Protein AF-0000000086168380 (afdb_homodimer)

Foldseek 3Di:
DPPPPDPDLVVLLVVLVVVVVVCVVCVVVVVVVVVVVVVVVVVVVVVVLVVVLVVLVVCVVVQDDPVSNVVSVVSVVVSVVVVVVVVVVVVVVVVVVVVVVVVVVVVSVVSNVVSVVVVVVVVVVVVVVVVVVVVVVVVVVVVVVVVVVVVVPPPPVVPPPPPPPPPPDD/DPPPPPPDLVVLLVVLVVVVVVCVVCVVVVVVVVVVVVVVVVVVVVVVLVVVLVVLVVCVVVQDDPVSNVVSVVVVVVSVVVVVVVVVVVVVVVVVVVVVVVVVVVVSVVSNVVSVVVVVVVVVVVVVVVVVVVVVVVVVVVVVVVVVVVVVPPPPVVPPPDPPPPPPDD

Organism: Eudyptula minor (NCBI:txid37083)

Structure (mmCIF, N/CA/C/O backbone):
data_AF-0000000086168380-model_v1
#
loop_
_entity.id
_entity.type
_entity.pdbx_description
1 polymer 'Lymphoid-restricted membrane protein'
#
loop_
_atom_site.group_PDB
_atom_site.id
_atom_site.type_symbol
_atom_site.label_atom_id
_atom_site.label_alt_id
_atom_site.label_comp_id
_atom_site.label_asym_id
_atom_site.label_entity_id
_atom_site.label_seq_id
_atom_site.pdbx_PDB_ins_code
_atom_site.Cartn_x
_atom_site.Cartn_y
_atom_site.Cartn_z
_atom_site.occupancy
_atom_site.B_iso_or_equiv
_atom_site.auth_seq_id
_atom_site.auth_comp_id
_atom_site.auth_asym_id
_atom_site.auth_atom_id
_atom_site.pdbx_PDB_model_num
ATOM 1 N N . CYS A 1 1 ? -32.156 7.984 13.062 1 26.44 1 CYS A N 1
ATOM 2 C CA . CYS A 1 1 ? -30.766 7.574 12.977 1 26.44 1 CYS A CA 1
ATOM 3 C C . CYS A 1 1 ? -29.875 8.773 12.727 1 26.44 1 CYS A C 1
ATOM 5 O O . CYS A 1 1 ? -30.094 9.547 11.797 1 26.44 1 CYS A O 1
ATOM 7 N N . PRO A 1 2 ? -29.219 9.562 13.727 1 39.66 2 PRO A N 1
ATOM 8 C CA . PRO A 1 2 ? -28.594 10.891 13.594 1 39.66 2 PRO A CA 1
ATOM 9 C C . PRO A 1 2 ? -27.656 10.984 12.398 1 39.66 2 PRO A C 1
ATOM 11 O O . PRO A 1 2 ? -27.078 9.977 11.984 1 39.66 2 PRO A O 1
ATOM 14 N N . THR A 1 3 ? -27.969 11.602 11.32 1 42.03 3 THR A N 1
ATOM 15 C CA . THR A 1 3 ? -27.281 11.938 10.078 1 42.03 3 THR A CA 1
ATOM 16 C C . THR A 1 3 ? -25.812 12.227 10.336 1 42.03 3 THR A C 1
ATOM 18 O O . THR A 1 3 ? -25.469 13.18 11.039 1 42.03 3 THR A O 1
ATOM 21 N N . SER A 1 4 ? -25.016 11.211 10.562 1 43 4 SER A N 1
ATOM 22 C CA . SER A 1 4 ? -23.609 11.234 10.969 1 43 4 SER A CA 1
ATOM 23 C C . SER A 1 4 ? -22.844 12.328 10.234 1 43 4 SER A C 1
ATOM 25 O O . SER A 1 4 ? -22.703 12.281 9.008 1 43 4 SER A O 1
ATOM 27 N N . CYS A 1 5 ? -23.047 13.539 10.453 1 48.47 5 CYS A N 1
ATOM 28 C CA . CYS A 1 5 ? -22.266 14.672 9.961 1 48.47 5 CYS A CA 1
ATOM 29 C C . CYS A 1 5 ? -20.812 14.281 9.703 1 48.47 5 CYS A C 1
ATOM 31 O O . CYS A 1 5 ? -20.203 13.602 10.531 1 48.47 5 CYS A O 1
ATOM 33 N N . PRO A 1 6 ? -20.484 14.242 8.422 1 51.88 6 PRO A N 1
ATOM 34 C CA . PRO A 1 6 ? -19.094 13.914 8.125 1 51.88 6 PRO A CA 1
ATOM 35 C C . PRO A 1 6 ? -18.109 14.57 9.102 1 51.88 6 PRO A C 1
ATOM 37 O O . PRO A 1 6 ? -18.328 15.7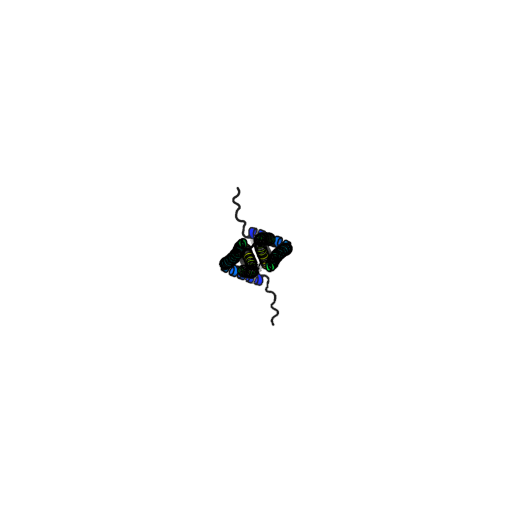11 9.523 1 51.88 6 PRO A O 1
ATOM 40 N N . PRO A 1 7 ? -17.438 13.719 9.812 1 57.41 7 PRO A N 1
ATOM 41 C CA . PRO A 1 7 ? -16.5 14.32 10.773 1 57.41 7 PRO A CA 1
ATOM 42 C C . PRO A 1 7 ? -15.789 15.547 10.203 1 57.41 7 PRO A C 1
ATOM 44 O O . PRO A 1 7 ? -15.57 15.633 8.992 1 57.41 7 PRO A O 1
ATOM 47 N N . THR A 1 8 ? -15.617 16.562 10.898 1 63.97 8 THR A N 1
ATOM 48 C CA . THR A 1 8 ? -14.789 17.703 10.539 1 63.97 8 THR A CA 1
ATOM 49 C C . THR A 1 8 ? -13.406 17.25 10.086 1 63.97 8 THR A C 1
ATOM 51 O O . THR A 1 8 ? -12.961 16.156 10.43 1 63.97 8 THR A O 1
ATOM 54 N N . PRO A 1 9 ? -12.852 17.906 9.117 1 69.44 9 PRO A N 1
ATOM 55 C CA . PRO A 1 9 ? -11.5 17.562 8.688 1 69.44 9 PRO A CA 1
ATOM 56 C C . PRO A 1 9 ? -10.562 17.266 9.859 1 69.44 9 PRO A C 1
ATOM 58 O O . PRO A 1 9 ? -9.719 16.375 9.773 1 69.44 9 PRO A O 1
ATOM 61 N N . GLN A 1 10 ? -10.883 17.938 10.953 1 74.38 10 GLN A N 1
ATOM 62 C CA . GLN A 1 10 ? -10.031 17.719 12.125 1 74.38 10 GLN A CA 1
ATOM 63 C C . GLN A 1 10 ? -10.289 16.359 12.75 1 74.38 10 GLN A C 1
ATOM 65 O O . GLN A 1 10 ? -9.344 15.664 13.148 1 74.38 10 GLN A O 1
ATOM 70 N N . ALA A 1 11 ? -11.547 16.094 12.875 1 77.75 11 ALA A N 1
ATOM 71 C CA . ALA A 1 11 ? -11.898 14.797 13.453 1 77.75 11 ALA A CA 1
ATOM 72 C C . ALA A 1 11 ? -11.43 13.656 12.555 1 77.75 11 ALA A C 1
ATOM 74 O O . ALA A 1 11 ? -10.945 12.633 13.039 1 77.75 11 ALA A O 1
ATOM 75 N N . ALA A 1 12 ? -11.547 13.961 11.328 1 81.31 12 ALA A N 1
ATOM 76 C CA . ALA A 1 12 ? -11.109 12.945 10.367 1 81.31 12 ALA A CA 1
ATOM 77 C C . ALA A 1 12 ? -9.602 12.719 10.453 1 81.31 12 ALA A C 1
ATOM 79 O O . ALA A 1 12 ? -9.141 11.57 10.422 1 81.31 12 ALA A O 1
ATOM 80 N N . PHE A 1 13 ? -8.914 13.859 10.586 1 84.12 13 PHE A N 1
ATOM 81 C CA . PHE A 1 13 ? -7.461 13.734 10.703 1 84.12 13 PHE A CA 1
ATOM 82 C C . PHE A 1 13 ? -7.09 12.945 11.953 1 84.12 13 PHE A C 1
ATOM 84 O O . PHE A 1 13 ? -6.227 12.07 11.914 1 84.12 13 PHE A O 1
ATOM 91 N N . ALA A 1 14 ? -7.723 13.289 13.008 1 84.5 14 ALA A N 1
ATOM 92 C CA . ALA A 1 14 ? -7.402 12.609 14.266 1 84.5 14 ALA A CA 1
ATOM 93 C C . ALA A 1 14 ? -7.664 11.109 14.156 1 84.5 14 ALA A C 1
ATOM 95 O O . ALA A 1 14 ? -6.859 10.297 14.617 1 84.5 14 ALA A O 1
ATOM 96 N N . HIS A 1 15 ? -8.75 10.82 13.664 1 87.88 15 HIS A N 1
ATOM 97 C CA . HIS A 1 15 ? -9.094 9.414 13.469 1 87.88 15 HIS A CA 1
ATOM 98 C C . HIS A 1 15 ? -8.07 8.711 12.586 1 87.88 15 HIS A C 1
ATOM 100 O O . HIS A 1 15 ? -7.637 7.602 12.906 1 87.88 15 HIS A O 1
ATOM 106 N N . LEU A 1 16 ? -7.676 9.328 11.461 1 85.94 16 LEU A N 1
ATOM 107 C CA . LEU A 1 16 ? -6.715 8.75 10.531 1 85.94 16 LEU A CA 1
ATOM 108 C C . LEU A 1 16 ? -5.344 8.602 11.18 1 85.94 16 LEU A C 1
ATOM 110 O O . LEU A 1 16 ? -4.672 7.582 11 1 85.94 16 LEU A O 1
ATOM 114 N N . ALA A 1 17 ? -5.062 9.625 11.914 1 86.75 17 ALA A N 1
ATOM 115 C CA . ALA A 1 17 ? -3.775 9.57 12.609 1 86.75 17 ALA A CA 1
ATOM 116 C C . ALA A 1 17 ? -3.732 8.414 13.594 1 86.75 17 ALA A C 1
ATOM 118 O O . ALA A 1 17 ? -2.73 7.699 13.68 1 86.75 17 ALA A O 1
ATOM 119 N N . LEU A 1 18 ? -4.797 8.234 14.344 1 86.69 18 LEU A N 1
ATOM 120 C CA . LEU A 1 18 ? -4.891 7.121 15.281 1 86.69 18 LEU A CA 1
ATOM 121 C C . LEU A 1 18 ? -4.836 5.789 14.539 1 86.69 18 LEU A C 1
ATOM 123 O O . LEU A 1 18 ? -4.137 4.863 14.969 1 86.69 18 LEU A O 1
ATOM 127 N N . ALA A 1 19 ? -5.535 5.734 13.5 1 87.19 19 ALA A N 1
ATOM 128 C CA . ALA A 1 19 ? -5.555 4.508 12.703 1 87.19 19 ALA A CA 1
ATOM 129 C C . ALA A 1 19 ? -4.16 4.172 12.18 1 87.19 19 ALA A C 1
ATOM 131 O O . ALA A 1 19 ? -3.734 3.016 12.234 1 87.19 19 ALA A O 1
ATOM 132 N N . PHE A 1 20 ? -3.469 5.148 11.734 1 86.38 20 PHE A N 1
ATOM 133 C CA . PHE A 1 20 ? -2.121 4.938 11.219 1 86.38 20 PHE A CA 1
ATOM 134 C C . PHE A 1 20 ? -1.187 4.461 12.32 1 86.38 20 PHE A C 1
ATOM 136 O O . PHE A 1 20 ? -0.373 3.562 12.109 1 86.38 20 PHE A O 1
ATOM 143 N N . ARG A 1 21 ? -1.303 5.004 13.453 1 82.69 21 ARG A N 1
ATOM 144 C CA . ARG A 1 21 ? -0.458 4.605 14.578 1 82.69 21 ARG A CA 1
ATOM 145 C C . ARG A 1 21 ? -0.725 3.16 14.984 1 82.69 21 ARG A C 1
ATOM 147 O O . ARG A 1 21 ? 0.211 2.396 15.227 1 82.69 21 ARG A O 1
ATOM 154 N N . CYS A 1 22 ? -1.939 2.838 15.023 1 81.19 22 CYS A N 1
ATOM 155 C CA . CYS A 1 22 ? -2.322 1.475 15.375 1 81.19 22 CYS A CA 1
ATOM 156 C C . CYS A 1 22 ? -1.82 0.482 14.328 1 81.19 22 CYS A C 1
ATOM 158 O O . CYS A 1 22 ? -1.309 -0.584 14.68 1 81.19 22 CYS A O 1
ATOM 160 N N . ASP A 1 23 ? -1.918 0.87 13.117 1 85.88 23 ASP A N 1
ATOM 161 C CA . ASP A 1 23 ? -1.495 -0.007 12.031 1 85.88 23 ASP A CA 1
ATOM 162 C C . ASP A 1 23 ? 0.018 -0.212 12.047 1 85.88 23 ASP A C 1
ATOM 164 O O . ASP A 1 23 ? 0.503 -1.316 11.789 1 85.88 23 ASP A O 1
ATOM 168 N N . THR A 1 24 ? 0.677 0.787 12.391 1 86.88 24 THR A N 1
ATOM 169 C CA . THR A 1 24 ? 2.135 0.719 12.406 1 86.88 24 THR A CA 1
ATOM 170 C C . THR A 1 24 ? 2.619 -0.244 13.484 1 86.88 24 THR A C 1
ATOM 172 O O . THR A 1 24 ? 3.602 -0.962 13.289 1 86.88 24 THR A O 1
ATOM 175 N N . PHE A 1 25 ? 1.905 -0.267 14.57 1 88.62 25 PHE A N 1
ATOM 176 C CA . PHE A 1 25 ? 2.283 -1.129 15.68 1 88.62 25 PHE A CA 1
ATOM 177 C C . PHE A 1 25 ? 2.271 -2.594 15.258 1 88.62 25 PHE A C 1
ATOM 179 O O . PHE A 1 25 ? 3.145 -3.367 15.664 1 88.62 25 PHE A O 1
ATOM 186 N N . THR A 1 26 ? 1.317 -2.947 14.453 1 93.44 26 THR A N 1
ATOM 187 C CA . THR A 1 26 ? 1.148 -4.344 14.062 1 93.44 26 THR A CA 1
ATOM 188 C C . THR A 1 26 ? 1.818 -4.617 12.719 1 93.44 26 THR A C 1
ATOM 190 O O . THR A 1 26 ? 1.912 -5.77 12.289 1 93.44 26 THR A O 1
ATOM 193 N N . LEU A 1 27 ? 2.322 -3.66 12.07 1 94.75 27 LEU A N 1
ATOM 194 C CA . LEU A 1 27 ? 2.75 -3.727 10.68 1 94.75 27 LEU A CA 1
ATOM 195 C C . LEU A 1 27 ? 3.857 -4.762 10.5 1 94.75 27 LEU A C 1
ATOM 197 O O . LEU A 1 27 ? 3.777 -5.617 9.617 1 94.75 27 LEU A O 1
ATOM 201 N N . GLN A 1 28 ? 4.793 -4.723 11.359 1 93.44 28 GLN A N 1
ATOM 202 C CA . GLN A 1 28 ? 5.926 -5.637 11.227 1 93.44 28 GLN A CA 1
ATOM 203 C C . GLN A 1 28 ? 5.477 -7.086 11.367 1 93.44 28 GLN A C 1
ATOM 205 O O . GLN A 1 28 ? 5.945 -7.961 10.633 1 93.44 28 GLN A O 1
ATOM 210 N N . GLN A 1 29 ? 4.645 -7.289 12.32 1 96 29 GLN A N 1
ATOM 211 C CA . GLN A 1 29 ? 4.105 -8.633 12.5 1 96 29 GLN A CA 1
ATOM 212 C C . GLN A 1 29 ? 3.324 -9.078 11.273 1 96 29 GLN A C 1
ATOM 214 O O . GLN A 1 29 ? 3.465 -10.219 10.82 1 96 29 GLN A O 1
ATOM 219 N N . ARG A 1 30 ? 2.512 -8.203 10.75 1 97.12 30 ARG A N 1
ATOM 220 C CA . ARG A 1 30 ? 1.728 -8.523 9.562 1 97.12 30 ARG A CA 1
ATOM 221 C C . ARG A 1 30 ? 2.633 -8.828 8.375 1 97.12 30 ARG A C 1
ATOM 223 O O . ARG A 1 30 ? 2.389 -9.773 7.625 1 97.12 30 ARG A O 1
ATOM 230 N N . VAL A 1 31 ? 3.65 -8.117 8.188 1 97.25 31 VAL A N 1
ATOM 231 C CA . VAL A 1 31 ? 4.598 -8.344 7.098 1 97.25 31 VAL A CA 1
ATOM 232 C C . VAL A 1 31 ? 5.215 -9.734 7.227 1 97.25 31 VAL A C 1
ATOM 234 O O . VAL A 1 31 ? 5.301 -10.477 6.246 1 97.25 31 VAL A O 1
ATOM 237 N N . GLN A 1 32 ? 5.566 -10.039 8.398 1 97.56 32 GLN A N 1
ATOM 238 C CA . GLN A 1 32 ? 6.203 -11.336 8.617 1 97.56 32 GLN A CA 1
ATOM 239 C C . GLN A 1 32 ? 5.234 -12.484 8.344 1 97.56 32 GLN A C 1
ATOM 241 O O . GLN A 1 32 ? 5.613 -13.492 7.742 1 97.56 32 GLN A O 1
ATOM 246 N N . VAL A 1 33 ? 3.998 -12.352 8.805 1 98.12 33 VAL A N 1
ATOM 247 C CA . VAL A 1 33 ? 2.98 -13.383 8.594 1 98.12 33 VAL A CA 1
ATOM 248 C C . VAL A 1 33 ? 2.732 -13.562 7.098 1 98.12 33 VAL A C 1
ATOM 250 O O . VAL A 1 33 ? 2.715 -14.688 6.598 1 98.12 33 VAL A O 1
ATOM 253 N N . GLU A 1 34 ? 2.582 -12.438 6.441 1 97.94 34 GLU A N 1
ATOM 254 C CA . GLU A 1 34 ? 2.303 -12.5 5.012 1 97.94 34 GLU A CA 1
ATOM 255 C C . GLU A 1 34 ? 3.508 -13.023 4.234 1 97.94 34 GLU A C 1
ATOM 257 O O . GLU A 1 34 ? 3.352 -13.75 3.25 1 97.94 34 GLU A O 1
ATOM 262 N N . LYS A 1 35 ? 4.68 -12.688 4.59 1 97.94 35 LYS A N 1
ATOM 263 C CA . LYS A 1 35 ? 5.891 -13.203 3.961 1 97.94 35 LYS A CA 1
ATOM 264 C C . LYS A 1 35 ? 5.992 -14.719 4.125 1 97.94 35 LYS A C 1
ATOM 266 O O . LYS A 1 35 ? 6.293 -15.43 3.166 1 97.94 35 LYS A O 1
ATOM 271 N N . ARG A 1 36 ? 5.754 -15.203 5.281 1 98.19 36 ARG A N 1
ATOM 272 C CA . ARG A 1 36 ? 5.793 -16.641 5.543 1 98.19 36 ARG A CA 1
ATOM 273 C C . ARG A 1 36 ? 4.73 -17.375 4.734 1 98.19 36 ARG A C 1
ATOM 275 O O . ARG A 1 36 ? 4.984 -18.453 4.207 1 98.19 36 ARG A O 1
ATOM 282 N N . ALA A 1 37 ? 3.574 -16.75 4.723 1 98.25 37 ALA A N 1
ATOM 283 C CA . ALA A 1 37 ? 2.488 -17.359 3.951 1 98.25 37 ALA A CA 1
ATOM 284 C C . ALA A 1 37 ? 2.859 -17.469 2.475 1 98.25 37 ALA A C 1
ATOM 286 O O . ALA A 1 37 ? 2.635 -18.5 1.847 1 98.25 37 ALA A O 1
ATOM 287 N N . ARG A 1 38 ? 3.375 -16.406 1.971 1 98 38 ARG A N 1
ATOM 288 C CA . ARG A 1 38 ? 3.793 -16.406 0.573 1 98 38 ARG A CA 1
ATOM 289 C C . ARG A 1 38 ? 4.922 -17.391 0.335 1 98 38 ARG A C 1
ATOM 291 O O . ARG A 1 38 ? 4.91 -18.141 -0.654 1 98 38 ARG A O 1
ATOM 298 N N . ASP A 1 39 ? 5.879 -17.469 1.158 1 97.94 39 ASP A N 1
ATOM 299 C CA . ASP A 1 39 ? 6.98 -18.422 1.033 1 97.94 39 ASP A CA 1
ATOM 300 C C . ASP A 1 39 ? 6.465 -19.859 1.069 1 97.94 39 ASP A C 1
ATOM 302 O O . ASP A 1 39 ? 6.898 -20.703 0.277 1 97.94 39 ASP A O 1
ATOM 306 N N . ALA A 1 40 ? 5.586 -20.156 1.977 1 98.06 40 ALA A N 1
ATOM 307 C CA . ALA A 1 40 ? 5.004 -21.5 2.086 1 98.06 40 ALA A CA 1
ATOM 308 C C . ALA A 1 40 ? 4.242 -21.875 0.816 1 98.06 40 ALA A C 1
ATOM 310 O O . ALA A 1 40 ? 4.332 -23 0.343 1 98.06 40 ALA A O 1
ATOM 311 N N . ALA A 1 41 ? 3.518 -20.906 0.349 1 97.81 41 ALA A N 1
ATOM 312 C CA . ALA A 1 41 ? 2.777 -21.156 -0.885 1 97.81 41 ALA A CA 1
ATOM 313 C C . ALA A 1 41 ? 3.727 -21.438 -2.049 1 97.81 41 ALA A C 1
ATOM 315 O O . ALA A 1 41 ? 3.479 -22.328 -2.865 1 97.81 41 ALA A O 1
ATOM 316 N N . GLU A 1 42 ? 4.762 -20.688 -2.133 1 96.75 42 GLU A N 1
ATOM 317 C CA . GLU A 1 42 ? 5.762 -20.891 -3.176 1 96.75 42 GLU A CA 1
ATOM 318 C C . GLU A 1 42 ? 6.434 -22.25 -3.041 1 96.75 42 GLU A C 1
ATOM 320 O O . GLU A 1 42 ? 6.668 -22.938 -4.039 1 96.75 42 GLU A O 1
ATOM 325 N N . GLU A 1 43 ? 6.703 -22.625 -1.868 1 97.06 43 GLU A N 1
ATOM 326 C CA . GLU A 1 43 ? 7.297 -23.938 -1.629 1 97.06 43 GLU A CA 1
ATOM 327 C C . GLU A 1 43 ? 6.348 -25.062 -2.047 1 97.06 43 GLU A C 1
ATOM 329 O O . GLU A 1 43 ? 6.777 -26.062 -2.617 1 97.06 43 GLU A O 1
ATOM 334 N N . ASN A 1 44 ? 5.133 -24.922 -1.758 1 97.06 44 ASN A N 1
ATOM 335 C CA . ASN A 1 44 ? 4.129 -25.891 -2.164 1 97.06 44 ASN A CA 1
ATOM 336 C C . ASN A 1 44 ? 4.086 -26.062 -3.68 1 97.06 44 ASN A C 1
ATOM 338 O O . ASN A 1 44 ? 3.975 -27.172 -4.184 1 97.06 44 ASN A O 1
ATOM 342 N N . ILE A 1 45 ? 4.18 -24.938 -4.359 1 98 45 ILE A N 1
ATOM 343 C CA . ILE A 1 45 ? 4.172 -24.984 -5.816 1 98 45 ILE A CA 1
ATOM 344 C C . ILE A 1 45 ? 5.387 -25.766 -6.316 1 98 45 ILE A C 1
ATOM 346 O O . ILE A 1 45 ? 5.262 -26.625 -7.184 1 98 45 ILE A O 1
ATOM 350 N N . GLN A 1 46 ? 6.539 -25.5 -5.777 1 97.19 46 GLN A N 1
ATOM 351 C CA . GLN A 1 46 ? 7.766 -26.172 -6.191 1 97.19 46 GLN A CA 1
ATOM 352 C C . GLN A 1 46 ? 7.68 -27.672 -5.934 1 97.19 46 GLN A C 1
ATOM 354 O O . GLN A 1 46 ? 8.117 -28.484 -6.762 1 97.19 46 GLN A O 1
ATOM 359 N N . GLU A 1 47 ? 7.117 -27.984 -4.789 1 96.44 47 GLU A N 1
ATOM 360 C CA . GLU A 1 47 ? 6.938 -29.391 -4.465 1 96.44 47 GLU A CA 1
ATOM 361 C C . GLU A 1 47 ? 6.004 -30.062 -5.469 1 96.44 47 GLU A C 1
ATOM 363 O O . GLU A 1 47 ? 6.301 -31.156 -5.953 1 96.44 47 GLU A O 1
ATOM 368 N N . GLU A 1 48 ? 4.926 -29.406 -5.785 1 96.38 48 GLU A N 1
ATOM 369 C CA . GLU A 1 48 ? 3.961 -29.984 -6.719 1 96.38 48 GLU A CA 1
ATOM 370 C C . GLU A 1 48 ? 4.559 -30.109 -8.117 1 96.38 48 GLU A C 1
ATOM 372 O O . GLU A 1 48 ? 4.352 -31.125 -8.797 1 96.38 48 GLU A O 1
ATOM 377 N N . LEU A 1 49 ? 5.289 -29.141 -8.578 1 97.06 49 LEU A N 1
ATOM 378 C CA . LEU A 1 49 ? 5.953 -29.203 -9.875 1 97.06 49 LEU A CA 1
ATOM 379 C C . LEU A 1 49 ? 6.98 -30.328 -9.898 1 97.06 49 LEU A C 1
ATOM 381 O O . LEU A 1 49 ? 7.09 -31.062 -10.891 1 97.06 49 LEU A O 1
ATOM 385 N N . GLY A 1 50 ? 7.723 -30.469 -8.789 1 95.75 50 GLY A N 1
ATOM 386 C CA . GLY A 1 50 ? 8.672 -31.562 -8.672 1 95.75 50 GLY A CA 1
ATOM 387 C C . GLY A 1 50 ? 8.023 -32.938 -8.766 1 95.75 50 GLY A C 1
ATOM 388 O O . GLY A 1 50 ? 8.547 -33.812 -9.43 1 95.75 50 GLY A O 1
ATOM 389 N N . GLN A 1 51 ? 6.914 -33.094 -8.156 1 93.75 51 GLN A N 1
ATOM 390 C CA . GLN A 1 51 ? 6.18 -34.344 -8.211 1 93.75 51 GLN A CA 1
ATOM 391 C C . GLN A 1 51 ? 5.715 -34.656 -9.633 1 93.75 51 GLN A C 1
ATOM 393 O O . GLN A 1 51 ? 5.781 -35.781 -10.086 1 93.75 51 GLN A O 1
ATOM 398 N N . CYS A 1 52 ? 5.219 -33.594 -10.281 1 94.12 52 CYS A N 1
ATOM 399 C CA . CYS A 1 52 ? 4.793 -33.781 -11.664 1 94.12 52 CYS A CA 1
ATOM 400 C C . CYS A 1 52 ? 5.961 -34.25 -12.539 1 94.12 52 CYS A C 1
ATOM 402 O O . CYS A 1 52 ? 5.824 -35.156 -13.336 1 94.12 52 CYS A O 1
ATOM 404 N N . ARG A 1 53 ? 7.109 -33.594 -12.344 1 94.5 53 ARG A N 1
ATOM 405 C CA . ARG A 1 53 ? 8.289 -33.969 -13.125 1 94.5 53 ARG A CA 1
ATOM 406 C C . ARG A 1 53 ? 8.734 -35.406 -12.836 1 94.5 53 ARG A C 1
ATOM 408 O O . ARG A 1 53 ? 9.078 -36.125 -13.75 1 94.5 53 ARG A O 1
ATOM 415 N N . ALA A 1 54 ? 8.703 -35.781 -11.586 1 93.25 54 ALA A N 1
ATOM 416 C CA . ALA A 1 54 ? 9.094 -37.125 -11.195 1 93.25 54 ALA A CA 1
ATOM 417 C C . ALA A 1 54 ? 8.148 -38.156 -11.789 1 93.25 54 ALA A C 1
ATOM 419 O O . ALA A 1 54 ? 8.586 -39.219 -12.25 1 93.25 54 ALA A O 1
ATOM 420 N N . ALA A 1 55 ? 6.906 -37.906 -11.766 1 91.38 55 ALA A N 1
ATOM 421 C CA . ALA A 1 55 ? 5.918 -38.812 -12.336 1 91.38 55 ALA A CA 1
ATOM 422 C C . ALA A 1 55 ? 6.129 -38.969 -13.844 1 91.38 55 ALA A C 1
ATOM 424 O O . ALA A 1 55 ? 6.039 -40.062 -14.375 1 91.38 55 ALA A O 1
ATOM 425 N N . LEU A 1 56 ? 6.387 -37.906 -14.547 1 91.75 56 LEU A N 1
ATOM 426 C CA . LEU A 1 56 ? 6.648 -37.938 -15.977 1 91.75 56 LEU A CA 1
ATOM 427 C C . LEU A 1 56 ? 7.887 -38.781 -16.281 1 91.75 56 LEU A C 1
ATOM 429 O O . LEU A 1 56 ? 7.902 -39.562 -17.234 1 91.75 56 LEU A O 1
ATOM 433 N N . GLU A 1 57 ? 8.922 -38.688 -15.438 1 91.38 57 GLU A N 1
ATOM 434 C CA . GLU A 1 57 ? 10.156 -39.438 -15.609 1 91.38 57 GLU A CA 1
ATOM 435 C C . GLU A 1 57 ? 9.898 -40.938 -15.43 1 91.38 57 GLU A C 1
ATOM 437 O O . GLU A 1 57 ? 10.508 -41.75 -16.109 1 91.38 57 GLU A O 1
ATOM 442 N N . ARG A 1 58 ? 8.984 -41.281 -14.602 1 88.69 58 ARG A N 1
ATOM 443 C CA . ARG A 1 58 ? 8.664 -42.656 -14.328 1 88.69 58 ARG A CA 1
ATOM 444 C C . ARG A 1 58 ? 7.898 -43.281 -15.492 1 88.69 58 ARG A C 1
ATOM 446 O O . ARG A 1 58 ? 7.867 -44.5 -15.633 1 88.69 58 ARG A O 1
ATOM 453 N N . LEU A 1 59 ? 7.297 -42.469 -16.328 1 86.88 59 LEU A N 1
ATOM 454 C CA . LEU A 1 59 ? 6.566 -42.938 -17.484 1 86.88 59 LEU A CA 1
ATOM 455 C C . LEU A 1 59 ? 7.516 -43.219 -18.641 1 86.88 59 LEU A C 1
ATOM 457 O O . LEU A 1 59 ? 7.152 -43.938 -19.594 1 86.88 59 LEU A O 1
ATOM 461 N N . GLY A 1 60 ? 8.773 -42.75 -18.531 1 85.75 60 GLY A N 1
ATOM 462 C CA . GLY A 1 60 ? 9.742 -42.844 -19.609 1 85.75 60 GLY A CA 1
ATOM 463 C C . GLY A 1 60 ? 9.969 -44.25 -20.094 1 85.75 60 GLY A C 1
ATOM 464 O O . GLY A 1 60 ? 9.766 -44.562 -21.266 1 85.75 60 GLY A O 1
ATOM 465 N N . PRO A 1 61 ? 10.242 -45.188 -19.234 1 84.31 61 PRO A N 1
ATOM 466 C CA . PRO A 1 61 ? 10.562 -46.562 -19.609 1 84.31 61 PRO A CA 1
ATOM 467 C C . PRO A 1 61 ? 9.367 -47.281 -20.234 1 84.31 61 PRO A C 1
ATOM 469 O O . PRO A 1 61 ? 9.547 -48.219 -21.016 1 84.31 61 PRO A O 1
ATOM 472 N N . SER A 1 62 ? 8.195 -46.906 -19.891 1 79.19 62 SER A N 1
ATOM 473 C CA . SER A 1 62 ? 7 -47.562 -20.406 1 79.19 62 SER A CA 1
ATOM 474 C C . SER A 1 62 ? 6.586 -47 -21.766 1 79.19 62 SER A C 1
ATOM 476 O O . SER A 1 62 ? 5.715 -47.531 -22.438 1 79.19 62 SER A O 1
ATOM 478 N N . CYS A 1 63 ? 7.18 -45.875 -22.062 1 80.12 63 CYS A N 1
ATOM 479 C CA . CYS A 1 63 ? 6.82 -45.219 -23.312 1 80.12 63 CYS A CA 1
ATOM 480 C C . CYS A 1 63 ? 7.754 -45.625 -24.438 1 80.12 63 CYS A C 1
ATOM 482 O O . CYS A 1 63 ? 8.812 -45.031 -24.641 1 80.12 63 CYS A O 1
ATOM 484 N N . THR A 1 64 ? 7.367 -46.656 -25.188 1 78.06 64 THR A N 1
ATOM 485 C CA . THR A 1 64 ? 8.281 -47.25 -26.156 1 78.06 64 THR A CA 1
ATOM 486 C C . THR A 1 64 ? 8.023 -46.688 -27.547 1 78.06 64 THR A C 1
ATOM 488 O O . THR A 1 64 ? 8.93 -46.656 -28.391 1 78.06 64 THR A O 1
ATOM 491 N N . ASP A 1 65 ? 6.84 -46.312 -27.766 1 82 65 ASP A N 1
ATOM 492 C CA . ASP A 1 65 ? 6.562 -45.844 -29.125 1 82 65 ASP A CA 1
ATOM 493 C C . ASP A 1 65 ? 6.91 -44.344 -29.25 1 82 65 ASP A C 1
ATOM 495 O O . ASP A 1 65 ? 6.992 -43.625 -28.25 1 82 65 ASP A O 1
ATOM 499 N N . ALA A 1 66 ? 7.223 -43.969 -30.484 1 85.25 66 ALA A N 1
ATOM 500 C CA . ALA A 1 66 ? 7.707 -42.625 -30.812 1 85.25 66 ALA A CA 1
ATOM 501 C C . ALA A 1 66 ? 6.688 -41.562 -30.422 1 85.25 66 ALA A C 1
ATOM 503 O O . ALA A 1 66 ? 7.059 -40.469 -29.938 1 85.25 66 ALA A O 1
ATOM 504 N N . GLY A 1 67 ? 5.461 -41.812 -30.562 1 85.25 67 GLY A N 1
ATOM 505 C CA . GLY A 1 67 ? 4.414 -40.875 -30.203 1 85.25 67 GLY A CA 1
ATOM 506 C C . GLY A 1 67 ? 4.352 -40.594 -28.719 1 85.25 67 GLY A C 1
ATOM 507 O O . GLY A 1 67 ? 4.219 -39.438 -28.312 1 85.25 67 GLY A O 1
ATOM 508 N N . CYS A 1 68 ? 4.504 -41.688 -27.984 1 84 68 CYS A N 1
ATOM 509 C CA . CYS A 1 68 ? 4.484 -41.562 -26.531 1 84 68 CYS A CA 1
ATOM 510 C C . CYS A 1 68 ? 5.68 -40.75 -26.031 1 84 68 CYS A C 1
ATOM 512 O O . CYS A 1 68 ? 5.539 -39.875 -25.172 1 84 68 CYS A O 1
ATOM 514 N N . ARG A 1 69 ? 6.816 -41 -26.594 1 88.25 69 ARG A N 1
ATOM 515 C CA . ARG A 1 69 ? 8.031 -40.281 -26.219 1 88.25 69 ARG A CA 1
ATOM 516 C C . ARG A 1 69 ? 7.906 -38.781 -26.531 1 88.25 69 ARG A C 1
ATOM 518 O O . ARG A 1 69 ? 8.328 -37.938 -25.734 1 88.25 69 ARG A O 1
ATOM 525 N N . GLU A 1 70 ? 7.359 -38.5 -27.656 1 90.19 70 GLU A N 1
ATOM 526 C CA . GLU A 1 70 ? 7.148 -37.094 -28.062 1 90.19 70 GLU A CA 1
ATOM 527 C C . GLU A 1 70 ? 6.199 -36.406 -27.109 1 90.19 70 GLU A C 1
ATOM 529 O O . GLU A 1 70 ? 6.426 -35.25 -26.734 1 90.19 70 GLU A O 1
ATOM 534 N N . MET A 1 71 ? 5.234 -37.062 -26.672 1 89 71 MET A N 1
ATOM 535 C CA . MET A 1 71 ? 4.25 -36.5 -25.75 1 89 71 MET A CA 1
ATOM 536 C C . MET A 1 71 ? 4.859 -36.25 -24.375 1 89 71 MET A C 1
ATOM 538 O O . MET A 1 71 ? 4.57 -35.25 -23.734 1 89 71 MET A O 1
ATOM 542 N N . LEU A 1 72 ? 5.648 -37.156 -23.938 1 89.75 72 LEU A N 1
ATOM 543 C CA . LEU A 1 72 ? 6.32 -37 -22.656 1 89.75 72 LEU A CA 1
ATOM 544 C C . LEU A 1 72 ? 7.25 -35.812 -22.672 1 89.75 72 LEU A C 1
ATOM 546 O O . LEU A 1 72 ? 7.305 -35.031 -21.703 1 89.75 72 LEU A O 1
ATOM 550 N N . GLU A 1 73 ? 7.934 -35.625 -23.781 1 91.94 73 GLU A N 1
ATOM 551 C CA . GLU A 1 73 ? 8.812 -34.469 -23.938 1 91.94 73 GLU A CA 1
ATOM 552 C C . GLU A 1 73 ? 8.016 -33.156 -23.953 1 91.94 73 GLU A C 1
ATOM 554 O O . GLU A 1 73 ? 8.453 -32.188 -23.375 1 91.94 73 GLU A O 1
ATOM 559 N N . GLN A 1 74 ? 6.926 -33.219 -24.594 1 93.25 74 GLN A N 1
ATOM 560 C CA . GLN A 1 74 ? 6.059 -32.031 -24.625 1 93.25 74 GLN A CA 1
ATOM 561 C C . GLN A 1 74 ? 5.562 -31.672 -23.234 1 93.25 74 GLN A C 1
ATOM 563 O O . GLN A 1 74 ? 5.516 -30.484 -22.875 1 93.25 74 GLN A O 1
ATOM 568 N N . LEU A 1 75 ? 5.211 -32.625 -22.469 1 94.44 75 LEU A N 1
ATOM 569 C CA . LEU A 1 75 ? 4.723 -32.406 -21.109 1 94.44 75 LEU A CA 1
ATOM 570 C C . LEU A 1 75 ? 5.82 -31.828 -20.234 1 94.44 75 LEU A C 1
ATOM 572 O O . LEU A 1 75 ? 5.574 -30.922 -19.422 1 94.44 75 LEU A O 1
ATOM 576 N N . GLN A 1 76 ? 6.992 -32.312 -20.438 1 93.88 76 GLN A N 1
ATOM 577 C CA . GLN A 1 76 ? 8.133 -31.781 -19.688 1 93.88 76 GLN A CA 1
ATOM 578 C C . GLN A 1 76 ? 8.367 -30.297 -20.016 1 93.88 76 GLN A C 1
ATOM 580 O O . GLN A 1 76 ? 8.602 -29.5 -19.109 1 93.88 76 GLN A O 1
ATOM 585 N N . ARG A 1 77 ? 8.289 -29.984 -21.234 1 94.31 77 ARG A N 1
ATOM 586 C CA . ARG A 1 77 ? 8.445 -28.609 -21.672 1 94.31 77 ARG A CA 1
ATOM 587 C C . ARG A 1 77 ? 7.332 -27.719 -21.109 1 94.31 77 ARG A C 1
ATOM 589 O O . ARG A 1 77 ? 7.586 -26.609 -20.656 1 94.31 77 ARG A O 1
ATOM 596 N N . SER A 1 78 ? 6.129 -28.25 -21.141 1 94.75 78 SER A N 1
ATOM 597 C CA . SER A 1 78 ? 4.984 -27.484 -20.641 1 94.75 78 SER A CA 1
ATOM 598 C C . SER A 1 78 ? 5.125 -27.172 -19.156 1 94.75 78 SER A C 1
ATOM 600 O O . SER A 1 78 ? 4.734 -26.094 -18.703 1 94.75 78 SER A O 1
ATOM 602 N N . LEU A 1 79 ? 5.711 -28.125 -18.438 1 95.38 79 LEU A N 1
ATOM 603 C CA . LEU A 1 79 ? 5.918 -27.906 -17 1 95.38 79 LEU A CA 1
ATOM 604 C C . LEU A 1 79 ? 6.953 -26.812 -16.766 1 95.38 79 LEU A C 1
ATOM 606 O O . LEU A 1 79 ? 6.82 -26.016 -15.844 1 95.38 79 LEU A O 1
ATOM 610 N N . THR A 1 80 ? 7.945 -26.734 -17.609 1 95.38 80 THR A N 1
ATOM 611 C CA . THR A 1 80 ? 8.945 -25.688 -17.516 1 95.38 80 THR A CA 1
ATOM 612 C C . THR A 1 80 ? 8.336 -24.328 -17.828 1 95.38 80 THR A C 1
ATOM 614 O O . THR A 1 80 ? 8.578 -23.344 -17.125 1 95.38 80 THR A O 1
ATOM 617 N N . VAL A 1 81 ? 7.504 -24.266 -18.844 1 96.75 81 VAL A N 1
ATOM 618 C CA . VAL A 1 81 ? 6.82 -23.031 -19.219 1 96.75 81 VAL A CA 1
ATOM 619 C C . VAL A 1 81 ? 5.859 -22.609 -18.109 1 96.75 81 VAL A C 1
ATOM 621 O O . VAL A 1 81 ? 5.766 -21.422 -17.766 1 96.75 81 VAL A O 1
ATOM 624 N N . LEU A 1 82 ? 5.25 -23.609 -17.547 1 96.69 82 LEU A N 1
ATOM 625 C CA . LEU A 1 82 ? 4.297 -23.344 -16.469 1 96.69 82 LEU A CA 1
ATOM 626 C C . LEU A 1 82 ? 5 -22.75 -15.25 1 96.69 82 LEU A C 1
ATOM 628 O O . LEU A 1 82 ? 4.496 -21.812 -14.633 1 96.69 82 LEU A O 1
ATOM 632 N N . ALA A 1 83 ? 6.141 -23.281 -14.914 1 96.69 83 ALA A N 1
ATOM 633 C CA . ALA A 1 83 ? 6.91 -22.75 -13.789 1 96.69 83 ALA A CA 1
ATOM 634 C C . ALA A 1 83 ? 7.234 -21.281 -13.992 1 96.69 83 ALA A C 1
ATOM 636 O O . ALA A 1 83 ? 7.09 -20.469 -13.062 1 96.69 83 ALA A O 1
ATOM 637 N N . ALA A 1 84 ? 7.57 -20.922 -15.18 1 97 84 ALA A N 1
ATOM 638 C CA . ALA A 1 84 ? 7.887 -19.531 -15.492 1 97 84 ALA A CA 1
ATOM 639 C C . ALA A 1 84 ? 6.633 -18.656 -15.461 1 97 84 ALA A C 1
ATOM 641 O O . ALA A 1 84 ? 6.672 -17.516 -15.008 1 97 84 ALA A O 1
ATOM 642 N N . ALA A 1 85 ? 5.59 -19.172 -15.953 1 97.44 85 ALA A N 1
ATOM 643 C CA . ALA A 1 85 ? 4.32 -18.453 -15.953 1 97.44 85 ALA A CA 1
ATOM 644 C C . ALA A 1 85 ? 3.84 -18.188 -14.531 1 97.44 85 ALA A C 1
ATOM 646 O O . ALA A 1 85 ? 3.281 -17.125 -14.234 1 97.44 85 ALA A O 1
ATOM 647 N N . ILE A 1 86 ? 4.043 -19.156 -13.68 1 98.06 86 ILE A N 1
ATOM 648 C CA . ILE A 1 86 ? 3.652 -19.016 -12.281 1 98.06 86 ILE A CA 1
ATOM 649 C C . ILE A 1 86 ? 4.457 -17.891 -11.633 1 98.06 86 ILE A C 1
ATOM 651 O O . ILE A 1 86 ? 3.9 -17.062 -10.914 1 98.06 86 ILE A O 1
ATOM 655 N N . GLU A 1 87 ? 5.719 -17.797 -11.891 1 97.12 87 GLU A N 1
ATOM 656 C CA . GLU A 1 87 ? 6.555 -16.719 -11.367 1 97.12 87 GLU A CA 1
ATOM 657 C C . GLU A 1 87 ? 6.066 -15.359 -11.844 1 97.12 87 GLU A C 1
ATOM 659 O O . GLU A 1 87 ? 6.016 -14.398 -11.062 1 97.12 87 GLU A O 1
ATOM 664 N N . ARG A 1 88 ? 5.738 -15.312 -13.055 1 97.5 88 ARG A N 1
ATOM 665 C CA . ARG A 1 88 ? 5.234 -14.07 -13.625 1 97.5 88 ARG A CA 1
ATOM 666 C C . ARG A 1 88 ? 3.912 -13.664 -12.977 1 97.5 88 ARG A C 1
ATOM 668 O O . ARG A 1 88 ? 3.701 -12.492 -12.656 1 97.5 88 ARG A O 1
ATOM 675 N N . ALA A 1 89 ? 3.062 -14.641 -12.781 1 98.12 89 ALA A N 1
ATOM 676 C CA . ALA A 1 89 ? 1.753 -14.359 -12.203 1 98.12 89 ALA A CA 1
ATOM 677 C C . ALA A 1 89 ? 1.881 -13.93 -10.742 1 98.12 89 ALA A C 1
ATOM 679 O O . ALA A 1 89 ? 1.169 -13.023 -10.297 1 98.12 89 ALA A O 1
ATOM 680 N N . THR A 1 90 ? 2.76 -14.562 -10.008 1 98.12 90 THR A N 1
ATOM 681 C CA . THR A 1 90 ? 2.975 -14.188 -8.617 1 98.12 90 THR A CA 1
ATOM 682 C C . THR A 1 90 ? 3.566 -12.781 -8.523 1 98.12 90 THR A C 1
ATOM 684 O O . THR A 1 90 ? 3.162 -11.992 -7.664 1 98.12 90 THR A O 1
ATOM 687 N N . SER A 1 91 ? 4.43 -12.453 -9.398 1 98 91 SER A N 1
ATOM 688 C CA . SER A 1 91 ? 5.02 -11.117 -9.43 1 98 91 SER A CA 1
ATOM 689 C C . SER A 1 91 ? 3.979 -10.062 -9.781 1 98 91 SER A C 1
ATOM 691 O O . SER A 1 91 ? 3.924 -9 -9.156 1 98 91 SER A O 1
ATOM 693 N N . ALA A 1 92 ? 3.195 -10.414 -10.742 1 98.5 92 ALA A N 1
ATOM 694 C CA . ALA A 1 92 ? 2.148 -9.484 -11.148 1 98.5 92 ALA A CA 1
ATOM 695 C C . ALA A 1 92 ? 1.123 -9.289 -10.039 1 98.5 92 ALA A C 1
ATOM 697 O O . ALA A 1 92 ? 0.626 -8.18 -9.828 1 98.5 92 ALA A O 1
ATOM 698 N N . ALA A 1 93 ? 0.81 -10.336 -9.344 1 98.56 93 ALA A N 1
ATOM 699 C CA . ALA A 1 93 ? -0.12 -10.25 -8.227 1 98.56 93 ALA A CA 1
ATOM 700 C C . ALA A 1 93 ? 0.444 -9.383 -7.105 1 98.56 93 ALA A C 1
ATOM 702 O O . ALA A 1 93 ? -0.283 -8.586 -6.5 1 98.56 93 ALA A O 1
ATOM 703 N N . GLU A 1 94 ? 1.679 -9.547 -6.836 1 98.5 94 GLU A N 1
ATOM 704 C CA . GLU A 1 94 ? 2.328 -8.734 -5.812 1 98.5 94 GLU A CA 1
ATOM 705 C C . GLU A 1 94 ? 2.256 -7.25 -6.16 1 98.5 94 GLU A C 1
ATOM 707 O O . GLU A 1 94 ? 1.948 -6.422 -5.305 1 98.5 94 GLU A O 1
ATOM 712 N N . LYS A 1 95 ? 2.512 -6.914 -7.387 1 98.56 95 LYS A N 1
ATOM 713 C CA . LYS A 1 95 ? 2.465 -5.527 -7.844 1 98.56 95 LYS A CA 1
ATOM 714 C C . LYS A 1 95 ? 1.044 -4.977 -7.777 1 98.56 95 LYS A C 1
ATOM 716 O O . LYS A 1 95 ? 0.839 -3.822 -7.395 1 98.56 95 LYS A O 1
ATOM 721 N N . LEU A 1 96 ? 0.117 -5.773 -8.141 1 98.62 96 LEU A N 1
ATOM 722 C CA . LEU A 1 96 ? -1.275 -5.344 -8.078 1 98.62 96 LEU A CA 1
ATOM 723 C C . LEU A 1 96 ? -1.698 -5.07 -6.637 1 98.62 96 LEU A C 1
ATOM 725 O O . LEU A 1 96 ? -2.357 -4.066 -6.359 1 98.62 96 LEU A O 1
ATOM 729 N N . GLY A 1 97 ? -1.276 -6.027 -5.777 1 98.38 97 GLY A N 1
ATOM 730 C CA . GLY A 1 97 ? -1.557 -5.797 -4.371 1 98.38 97 GLY A CA 1
ATOM 731 C C . GLY A 1 97 ? -0.986 -4.492 -3.852 1 98.38 97 GLY A C 1
ATOM 732 O O . GLY A 1 97 ? -1.654 -3.768 -3.111 1 98.38 97 GLY A O 1
ATOM 733 N N . ALA A 1 98 ? 0.188 -4.262 -4.25 1 98.06 98 ALA A N 1
ATOM 734 C CA . ALA A 1 98 ? 0.861 -3.041 -3.812 1 98.06 98 ALA A CA 1
ATOM 735 C C . ALA A 1 98 ? 0.111 -1.801 -4.293 1 98.06 98 ALA A C 1
ATOM 737 O O . ALA A 1 98 ? -0.149 -0.884 -3.51 1 98.06 98 ALA A O 1
ATOM 738 N N . VAL A 1 99 ? -0.267 -1.711 -5.504 1 97.38 99 VAL A N 1
ATOM 739 C CA . VAL A 1 99 ? -0.884 -0.516 -6.066 1 97.38 99 VAL A CA 1
ATOM 740 C C . VAL A 1 99 ? -2.289 -0.339 -5.492 1 97.38 99 VAL A C 1
ATOM 742 O O . VAL A 1 99 ? -2.744 0.789 -5.289 1 97.38 99 VAL A O 1
ATOM 745 N N . HIS A 1 100 ? -2.971 -1.434 -5.246 1 96.88 100 HIS A N 1
ATOM 746 C CA . HIS A 1 100 ? -4.273 -1.347 -4.598 1 96.88 100 HIS A CA 1
ATOM 747 C C . HIS A 1 100 ? -4.156 -0.738 -3.203 1 96.88 100 HIS A C 1
ATOM 749 O O . HIS A 1 100 ? -4.973 0.102 -2.816 1 96.88 100 HIS A O 1
ATOM 755 N N . GLN A 1 101 ? -3.123 -1.205 -2.469 1 95.94 101 GLN A N 1
ATOM 756 C CA . GLN A 1 101 ? -2.932 -0.657 -1.13 1 95.94 101 GLN A CA 1
ATOM 757 C C . GLN A 1 101 ? -2.527 0.813 -1.19 1 95.94 101 GLN A C 1
ATOM 759 O O . GLN A 1 101 ? -2.93 1.609 -0.34 1 95.94 101 GLN A O 1
ATOM 764 N N . GLU A 1 102 ? -1.792 1.154 -2.146 1 94.38 102 GLU A N 1
ATOM 765 C CA . GLU A 1 102 ? -1.438 2.555 -2.359 1 94.38 102 GLU A CA 1
ATOM 766 C C . GLU A 1 102 ? -2.68 3.408 -2.596 1 94.38 102 GLU A C 1
ATOM 768 O O . GLU A 1 102 ? -2.799 4.508 -2.047 1 94.38 102 GLU A O 1
ATOM 773 N N . ALA A 1 103 ? -3.508 2.898 -3.475 1 93.44 103 ALA A N 1
ATOM 774 C CA . ALA A 1 103 ? -4.746 3.623 -3.756 1 93.44 103 ALA A CA 1
ATOM 775 C C . ALA A 1 103 ? -5.566 3.818 -2.484 1 93.44 103 ALA A C 1
ATOM 777 O O . ALA A 1 103 ? -6.121 4.895 -2.258 1 93.44 103 ALA A O 1
ATOM 778 N N . ARG A 1 104 ? -5.625 2.855 -1.667 1 89.88 104 ARG A N 1
ATOM 779 C CA . ARG A 1 104 ? -6.355 2.916 -0.406 1 89.88 104 ARG A CA 1
ATOM 780 C C . ARG A 1 104 ? -5.742 3.947 0.534 1 89.88 104 ARG A C 1
ATOM 782 O O . ARG A 1 104 ? -6.461 4.762 1.121 1 89.88 104 ARG A O 1
ATOM 789 N N . MET A 1 105 ? -4.445 3.984 0.597 1 88.31 105 MET A N 1
ATOM 790 C CA . MET A 1 105 ? -3.746 4.879 1.515 1 88.31 105 MET A CA 1
ATOM 791 C C . MET A 1 105 ? -3.729 6.309 0.975 1 88.31 105 MET A C 1
ATOM 793 O O . MET A 1 105 ? -3.627 7.266 1.744 1 88.31 105 MET A O 1
ATOM 797 N N . SER A 1 106 ? -3.793 6.41 -0.34 1 88.5 106 SER A N 1
ATOM 798 C CA . SER A 1 106 ? -3.779 7.73 -0.963 1 88.5 106 SER A CA 1
ATOM 799 C C . SER A 1 106 ? -4.984 8.555 -0.532 1 88.5 106 SER A C 1
ATOM 801 O O . SER A 1 106 ? -4.871 9.766 -0.317 1 88.5 106 SER A O 1
ATOM 803 N N . ARG A 1 107 ? -6.098 7.953 -0.4 1 84.12 107 ARG A N 1
ATOM 804 C CA . ARG A 1 107 ? -7.293 8.648 0.069 1 84.12 107 ARG A CA 1
ATOM 805 C C . ARG A 1 107 ? -7.09 9.188 1.48 1 84.12 107 ARG A C 1
ATOM 807 O O . ARG A 1 107 ? -7.473 10.328 1.776 1 84.12 107 ARG A O 1
ATOM 814 N N . ALA A 1 108 ? -6.547 8.406 2.316 1 84.62 108 ALA A N 1
ATOM 815 C CA . ALA A 1 108 ? -6.246 8.836 3.68 1 84.62 108 ALA A CA 1
ATOM 816 C C . ALA A 1 108 ? -5.25 9.992 3.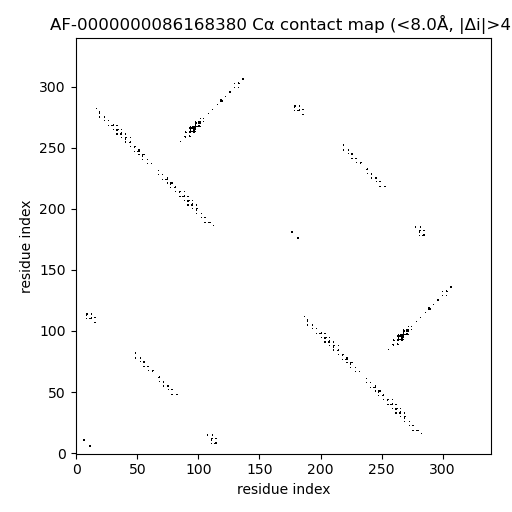68 1 84.62 108 ALA A C 1
ATOM 818 O O . ALA A 1 108 ? -5.422 10.969 4.422 1 84.62 108 ALA A O 1
ATOM 819 N N . ALA A 1 109 ? -4.238 9.938 2.885 1 85.94 109 ALA A N 1
ATOM 820 C CA . ALA A 1 109 ? -3.225 10.977 2.779 1 85.94 109 ALA A CA 1
ATOM 821 C C . ALA A 1 109 ? -3.836 12.289 2.295 1 85.94 109 ALA A C 1
ATOM 823 O O . ALA A 1 109 ? -3.453 13.367 2.758 1 85.94 109 ALA A O 1
ATOM 824 N N . GLU A 1 110 ? -4.789 12.203 1.44 1 86.56 110 GLU A N 1
ATOM 825 C CA . GLU A 1 110 ? -5.48 13.391 0.939 1 86.56 110 GLU A CA 1
ATOM 826 C C . GLU A 1 110 ? -6.207 14.117 2.064 1 86.56 110 GLU A C 1
ATOM 828 O O . GLU A 1 110 ? -6.184 15.352 2.129 1 86.56 110 GLU A O 1
ATOM 833 N N . VAL A 1 111 ? -6.816 13.414 2.916 1 85.56 111 VAL A N 1
ATOM 834 C CA . VAL A 1 111 ? -7.512 13.984 4.066 1 85.56 111 VAL A CA 1
ATOM 835 C C . VAL A 1 111 ? -6.508 14.672 4.984 1 85.56 111 VAL A C 1
ATOM 837 O O . VAL A 1 111 ? -6.773 15.766 5.496 1 85.56 111 VAL A O 1
ATOM 840 N N . MET A 1 112 ? -5.371 14.102 5.109 1 84.75 112 MET A N 1
ATOM 841 C CA . MET A 1 112 ? -4.328 14.672 5.957 1 84.75 112 MET A CA 1
ATOM 842 C C . MET A 1 112 ? -3.809 15.977 5.375 1 84.75 112 MET A C 1
ATOM 844 O O . MET A 1 112 ? -3.645 16.969 6.098 1 84.75 112 MET A O 1
ATOM 848 N N . VAL A 1 113 ? -3.596 15.977 4.156 1 87 113 VAL A N 1
ATOM 849 C CA . VAL A 1 113 ? -3.1 17.172 3.471 1 87 113 VAL A CA 1
ATOM 850 C C .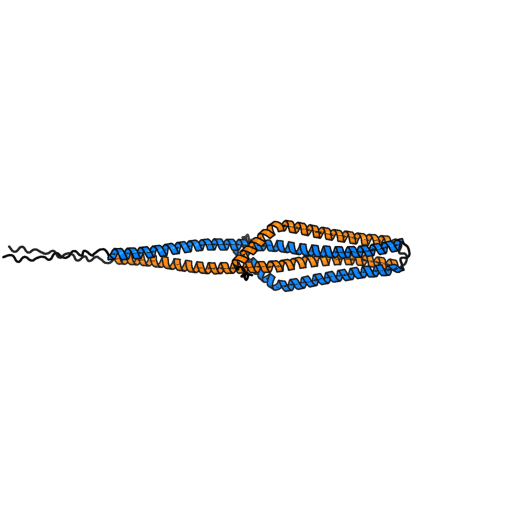 VAL A 1 113 ? -4.121 18.297 3.586 1 87 113 VAL A C 1
ATOM 852 O O . VAL A 1 113 ? -3.766 19.438 3.885 1 87 113 VAL A O 1
ATOM 855 N N . GLN A 1 114 ? -5.34 17.938 3.398 1 88.12 114 GLN A N 1
ATOM 856 C CA . GLN A 1 114 ? -6.41 18.922 3.512 1 88.12 114 GLN A CA 1
ATOM 857 C C . GLN A 1 114 ? -6.477 19.516 4.922 1 88.12 114 GLN A C 1
ATOM 859 O O . GLN A 1 114 ? -6.707 20.703 5.094 1 88.12 114 GLN A O 1
ATOM 864 N N . HIS A 1 115 ? -6.289 18.688 5.797 1 86.69 115 HIS A N 1
ATOM 865 C CA . HIS A 1 115 ? -6.277 19.141 7.184 1 86.69 115 HIS A CA 1
ATOM 866 C C . HIS A 1 115 ? -5.129 20.109 7.441 1 86.69 115 HIS A C 1
ATOM 868 O O . HIS A 1 115 ? -5.312 21.141 8.094 1 86.69 115 HIS A O 1
ATOM 874 N N . VAL A 1 1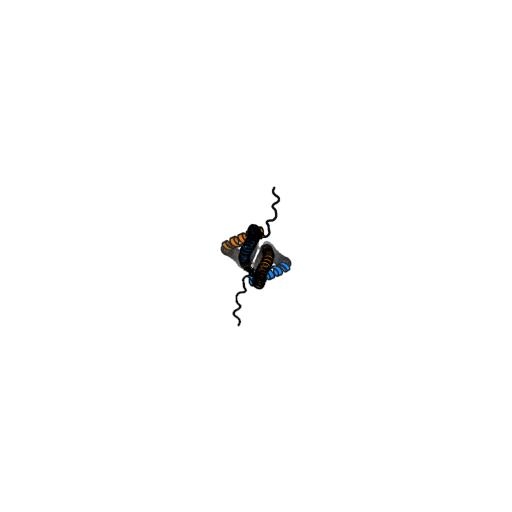16 ? -4 19.781 7.008 1 86.94 116 VAL A N 1
ATOM 875 C CA . VAL A 1 116 ? -2.83 20.625 7.176 1 86.94 116 VAL A CA 1
ATOM 876 C C . VAL A 1 116 ? -3.084 21.984 6.527 1 86.94 116 VAL A C 1
ATOM 878 O O . VAL A 1 116 ? -2.789 23.031 7.121 1 86.94 116 VAL A O 1
ATOM 881 N N . GLU A 1 117 ? -3.662 21.969 5.457 1 86.38 117 GLU A N 1
ATOM 882 C CA . GLU A 1 117 ? -3.971 23.219 4.758 1 86.38 117 GLU A CA 1
ATOM 883 C C . GLU A 1 117 ? -4.961 24.062 5.551 1 86.38 117 GLU A C 1
ATOM 885 O O . GLU A 1 117 ? -4.82 25.281 5.625 1 86.38 117 GLU A O 1
ATOM 890 N N . ASN A 1 118 ? -5.824 23.406 6.09 1 88.38 118 ASN A N 1
ATOM 891 C CA . ASN A 1 118 ? -6.797 24.109 6.922 1 88.38 118 ASN A CA 1
ATOM 892 C C . ASN A 1 118 ? -6.152 24.688 8.18 1 88.38 118 ASN A C 1
ATOM 894 O O . ASN A 1 118 ? -6.453 25.812 8.562 1 88.38 118 ASN A O 1
ATOM 898 N N . LEU A 1 119 ? -5.344 23.969 8.695 1 85.56 119 LEU A N 1
ATOM 899 C CA . LEU A 1 119 ? -4.617 24.453 9.867 1 85.56 119 LEU A CA 1
ATOM 900 C C . LEU A 1 119 ? -3.754 25.656 9.523 1 85.56 119 LEU A C 1
ATOM 902 O O . LEU A 1 119 ? -3.723 26.641 10.273 1 85.56 119 LEU A O 1
ATOM 906 N N . LYS A 1 120 ? -3.178 25.578 8.477 1 85.25 120 LYS A N 1
ATOM 907 C CA . LYS A 1 120 ? -2.338 26.672 8.023 1 85.25 120 LYS A CA 1
ATOM 908 C C . LYS A 1 120 ? -3.166 27.938 7.789 1 85.25 120 LYS A C 1
ATOM 910 O O . LYS A 1 120 ? -2.75 29.031 8.156 1 85.25 120 LYS A O 1
ATOM 915 N N . ARG A 1 121 ? -4.285 27.828 7.23 1 88.56 121 ARG A N 1
ATOM 916 C CA . ARG A 1 121 ? -5.168 28.969 6.973 1 88.56 121 ARG A CA 1
ATOM 917 C C . ARG A 1 121 ? -5.625 29.609 8.273 1 88.56 121 ARG A C 1
ATOM 919 O O . ARG A 1 121 ? -5.598 30.844 8.414 1 88.56 121 ARG A O 1
ATOM 926 N N . HIS A 1 122 ? -5.941 28.766 9.062 1 85.12 122 HIS A N 1
ATOM 927 C CA . HIS A 1 122 ? -6.359 29.266 10.367 1 85.12 122 HIS A CA 1
ATOM 928 C C . HIS A 1 122 ? -5.219 29.984 11.078 1 85.12 122 HIS A C 1
ATOM 930 O O . HIS A 1 122 ? -5.426 31.047 11.664 1 85.12 122 HIS A O 1
ATOM 936 N N . HIS A 1 123 ? -4.09 29.438 11.047 1 87.38 123 HIS A N 1
ATOM 937 C CA . HIS A 1 123 ? -2.916 30.031 11.672 1 87.38 123 HIS A CA 1
ATOM 938 C C . HIS A 1 123 ? -2.59 31.391 11.047 1 87.38 123 HIS A C 1
ATOM 940 O O . HIS A 1 123 ? -2.271 32.344 11.758 1 87.38 123 HIS A O 1
ATOM 946 N N . MET A 1 124 ? -2.707 31.406 9.805 1 88.75 124 MET A N 1
ATOM 947 C CA . MET A 1 124 ? -2.416 32.656 9.094 1 88.75 124 MET A CA 1
ATOM 948 C C . MET A 1 124 ? -3.393 33.75 9.508 1 88.75 124 MET A C 1
ATOM 950 O O . MET A 1 124 ? -2.998 34.906 9.68 1 88.75 124 MET A O 1
ATOM 954 N N . ARG A 1 125 ? -4.566 33.438 9.711 1 87.5 125 ARG A N 1
ATOM 955 C CA . ARG A 1 125 ? -5.582 34.375 10.148 1 87.5 125 ARG A CA 1
ATOM 956 C C . ARG A 1 125 ? -5.281 34.906 11.562 1 87.5 125 ARG A C 1
ATOM 958 O O . ARG A 1 125 ? -5.328 36.094 11.82 1 87.5 125 ARG A O 1
ATOM 965 N N . GLU A 1 126 ? -4.965 34.031 12.375 1 86.31 126 GLU A N 1
ATOM 966 C CA . GLU A 1 126 ? -4.641 34.406 13.75 1 86.31 126 GLU A CA 1
ATOM 967 C C . GLU A 1 126 ? -3.361 35.219 13.812 1 86.31 126 GLU A C 1
ATOM 969 O O . GLU A 1 126 ? -3.271 36.188 14.586 1 86.31 126 GLU A O 1
ATOM 974 N N . HIS A 1 127 ? -2.473 34.844 13.023 1 87.81 127 HIS A N 1
ATOM 975 C CA . HIS A 1 127 ? -1.213 35.562 12.977 1 87.81 127 HIS A CA 1
ATOM 976 C C . HIS A 1 127 ? -1.42 37 12.461 1 87.81 127 HIS A C 1
ATOM 978 O O . HIS A 1 127 ? -0.8 37.938 12.961 1 87.81 127 HIS A O 1
ATOM 984 N N . ALA A 1 128 ? -2.232 37.156 11.539 1 91.12 128 ALA A N 1
ATOM 985 C CA . ALA A 1 128 ? -2.545 38.5 11.008 1 91.12 128 ALA A CA 1
ATOM 986 C C . ALA A 1 128 ? -3.227 39.344 12.062 1 91.12 128 ALA A C 1
ATOM 988 O O . ALA A 1 128 ? -2.908 40.531 12.203 1 91.12 128 ALA A O 1
ATOM 989 N N . GLU A 1 129 ? -4.086 38.719 12.695 1 87.31 129 GLU A N 1
ATOM 990 C CA . GLU A 1 129 ? -4.762 39.438 13.789 1 87.31 129 GLU A CA 1
ATOM 991 C C . GLU A 1 129 ? -3.775 39.812 14.883 1 87.31 129 GLU A C 1
ATOM 993 O O . GLU A 1 129 ? -3.854 40.938 15.422 1 87.31 129 GLU A O 1
ATOM 998 N N . LEU A 1 130 ? -2.838 38.938 15.148 1 88.31 130 LEU A N 1
ATOM 999 C CA . LEU A 1 130 ? -1.806 39.219 16.141 1 88.31 130 LEU A CA 1
ATOM 1000 C C . LEU A 1 130 ? -0.907 40.344 15.711 1 88.31 130 LEU A C 1
ATOM 1002 O O . LEU A 1 130 ? -0.588 41.25 16.516 1 88.31 130 LEU A O 1
ATOM 1006 N N . GLU A 1 131 ? -0.565 40.375 14.508 1 90.38 131 GLU A N 1
ATOM 1007 C CA . GLU A 1 131 ? 0.287 41.438 13.984 1 90.38 131 GLU A CA 1
ATOM 1008 C C . GLU A 1 131 ? -0.437 42.781 14 1 90.38 131 GLU A C 1
ATOM 1010 O O . GLU A 1 131 ? 0.168 43.812 14.297 1 90.38 131 GLU A O 1
ATOM 1015 N N . GLU A 1 132 ? -1.669 42.75 13.695 1 88.5 132 GLU A N 1
ATOM 1016 C CA . GLU A 1 132 ? -2.473 43.938 13.75 1 88.5 132 GLU A CA 1
ATOM 1017 C C . GLU A 1 132 ? -2.572 44.469 15.18 1 88.5 132 GLU A C 1
ATOM 1019 O O . GLU A 1 132 ? -2.465 45.688 15.414 1 88.5 132 GLU A O 1
ATOM 1024 N N . MET A 1 133 ? -2.627 43.625 16.078 1 85 133 MET A N 1
ATOM 1025 C CA . MET A 1 133 ? -2.725 44 17.484 1 85 133 MET A CA 1
ATOM 1026 C C . MET A 1 133 ? -1.405 44.562 17.984 1 85 133 MET A C 1
ATOM 1028 O O . MET A 1 133 ? -1.396 45.562 18.734 1 85 133 MET A O 1
ATOM 1032 N N . LYS A 1 134 ? -0.342 43.938 17.516 1 87.31 134 LYS A N 1
ATOM 1033 C CA . LYS A 1 134 ? 0.977 44.438 17.875 1 87.31 134 LYS A CA 1
ATOM 1034 C C . LYS A 1 134 ? 1.18 45.875 17.344 1 87.31 134 LYS A C 1
ATOM 1036 O O . LYS A 1 134 ? 1.722 46.719 18.031 1 87.31 134 LYS A O 1
ATOM 1041 N N . ARG A 1 135 ? 0.706 46.156 16.188 1 90.75 135 ARG A N 1
ATOM 1042 C CA . ARG A 1 135 ? 0.815 47.469 15.578 1 90.75 135 ARG A CA 1
ATOM 1043 C C . ARG A 1 135 ? -0 48.5 16.344 1 90.75 135 ARG A C 1
ATOM 1045 O O . ARG A 1 135 ? 0.464 49.625 16.594 1 90.75 135 ARG A O 1
ATOM 1052 N N . LEU A 1 136 ? -1.146 48.188 16.828 1 84.69 136 LEU A N 1
ATOM 1053 C CA . LEU A 1 136 ? -2.029 49.062 17.578 1 84.69 136 LEU A CA 1
ATOM 1054 C C . LEU A 1 136 ? -1.417 49.438 18.938 1 84.69 136 LEU A C 1
ATOM 1056 O O . LEU A 1 136 ? -1.468 50.594 19.359 1 84.69 136 LEU A O 1
ATOM 1060 N N . ILE A 1 137 ? -0.707 48.469 19.578 1 85.38 137 ILE A N 1
ATOM 1061 C CA . ILE A 1 137 ? -0.089 48.688 20.891 1 85.38 137 ILE A CA 1
ATOM 1062 C C . ILE A 1 137 ? 1.115 49.625 20.734 1 85.38 137 ILE A C 1
ATOM 1064 O O . ILE A 1 137 ? 1.302 50.531 21.531 1 85.38 137 ILE A O 1
ATOM 1068 N N . GLN A 1 138 ? 1.819 49.344 19.688 1 87.38 138 GLN A N 1
ATOM 1069 C CA . GLN A 1 138 ? 2.992 50.156 19.438 1 87.38 138 GLN A CA 1
ATOM 1070 C C . GLN A 1 138 ? 2.592 51.594 19.141 1 87.38 138 GLN A C 1
ATOM 1072 O O . GLN A 1 138 ? 3.221 52.562 19.625 1 87.38 138 GLN A O 1
ATOM 1077 N N . GLN A 1 139 ? 1.489 51.875 18.391 1 86.25 139 GLN A N 1
ATOM 1078 C CA . GLN A 1 139 ? 1 53.188 18.031 1 86.25 139 GLN A CA 1
ATOM 1079 C C . GLN A 1 139 ? 0.45 53.938 19.25 1 86.25 139 GLN A C 1
ATOM 1081 O O . GLN A 1 139 ? 0.661 55.125 19.406 1 86.25 139 GLN A O 1
ATOM 1086 N N . ASN A 1 140 ? -0.181 53.219 20.125 1 80.94 140 ASN A N 1
ATOM 1087 C CA . ASN A 1 140 ? -0.728 53.812 21.344 1 80.94 140 ASN A CA 1
ATOM 1088 C C . ASN A 1 140 ? 0.378 54.281 22.281 1 80.94 140 ASN A C 1
ATOM 1090 O O . ASN A 1 140 ? 0.264 55.312 22.922 1 80.94 140 ASN A O 1
ATOM 1094 N N . SER A 1 141 ? 1.443 53.469 22.328 1 81.19 141 SER A N 1
ATOM 1095 C CA . SER A 1 141 ? 2.578 53.812 23.172 1 81.19 141 SER A CA 1
ATOM 1096 C C . SER A 1 141 ? 3.271 55.094 22.656 1 81.19 141 SER A C 1
ATOM 1098 O O . SER A 1 141 ? 3.648 55.969 23.438 1 81.19 141 SER A O 1
ATOM 1100 N N . ARG A 1 142 ? 3.35 55.375 21.406 1 86.56 142 ARG A N 1
ATOM 1101 C CA . ARG A 1 142 ? 3.967 56.562 20.797 1 86.56 142 ARG A CA 1
ATOM 1102 C C . ARG A 1 142 ? 3.115 57.812 21.016 1 86.56 142 ARG A C 1
ATOM 1104 O O . ARG A 1 142 ? 3.643 58.875 21.312 1 86.56 142 ARG A O 1
ATOM 1111 N N . ASN A 1 143 ? 1.837 57.594 20.938 1 81.62 143 ASN A N 1
ATOM 1112 C CA . ASN A 1 143 ? 0.917 58.688 21.141 1 81.62 143 ASN A CA 1
ATOM 1113 C C . ASN A 1 143 ? 0.944 59.188 22.578 1 81.62 143 ASN A C 1
ATOM 1115 O O . ASN A 1 143 ? 0.88 60.406 22.828 1 81.62 143 ASN A O 1
ATOM 1119 N N . ARG A 1 144 ? 1.128 58.375 23.578 1 81 144 ARG A N 1
ATOM 1120 C CA . ARG A 1 144 ? 1.201 58.75 24.984 1 81 144 ARG A CA 1
ATOM 1121 C C . ARG A 1 144 ? 2.488 59.5 25.297 1 81 144 ARG A C 1
ATOM 1123 O O . ARG A 1 144 ? 2.475 60.5 26.031 1 81 144 ARG A O 1
ATOM 1130 N N . GLN A 1 145 ? 3.473 59.062 24.672 1 79.44 145 GLN A N 1
ATOM 1131 C CA . GLN A 1 145 ? 4.758 59.75 24.875 1 79.44 145 GLN A CA 1
ATOM 1132 C C . GLN A 1 145 ? 4.746 61.156 24.281 1 79.44 145 GLN A C 1
ATOM 1134 O O . GLN A 1 145 ? 5.273 62.094 24.891 1 79.44 145 GLN A O 1
ATOM 1139 N N . LEU A 1 146 ? 4.086 61.312 23.188 1 84.12 146 LEU A N 1
ATOM 1140 C CA . LEU A 1 146 ? 3.973 62.594 22.547 1 84.12 146 LEU A CA 1
ATOM 1141 C C . LEU A 1 146 ? 3.066 63.531 23.344 1 84.12 146 LEU A C 1
ATOM 1143 O O . LEU A 1 146 ? 3.348 64.75 23.469 1 84.12 146 LEU A O 1
ATOM 1147 N N . ALA A 1 147 ? 2.066 63.125 23.953 1 79.44 147 ALA A N 1
ATOM 1148 C CA . ALA A 1 147 ? 1.144 63.906 24.75 1 79.44 147 ALA A CA 1
ATOM 1149 C C . ALA A 1 147 ? 1.806 64.375 26.047 1 79.44 147 ALA A C 1
ATOM 1151 O O . ALA A 1 147 ? 1.614 65.5 26.469 1 79.44 147 ALA A O 1
ATOM 1152 N N . GLU A 1 148 ? 2.658 63.5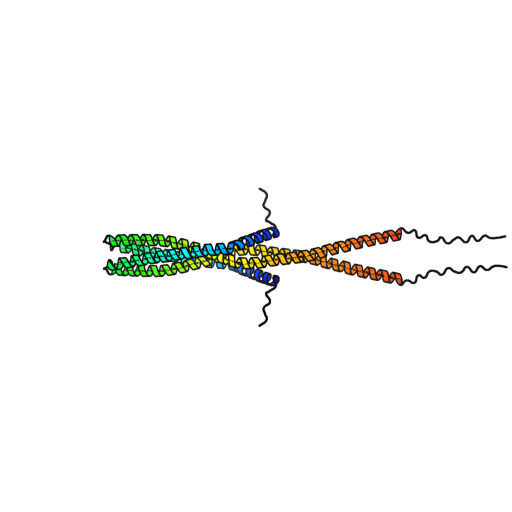94 26.578 1 75.12 148 GLU A N 1
ATOM 1153 C CA . GLU A 1 148 ? 3.357 63.938 27.812 1 75.12 148 GLU A CA 1
ATOM 1154 C C . GLU A 1 148 ? 4.441 65 27.562 1 75.12 148 GLU A C 1
ATOM 1156 O O . GLU A 1 148 ? 4.676 65.875 28.406 1 75.12 148 GLU A O 1
ATOM 1161 N N . THR A 1 149 ? 4.992 65 26.406 1 79.56 149 THR A N 1
ATOM 1162 C CA . THR A 1 149 ? 6.023 66 26.078 1 79.56 149 THR A CA 1
ATOM 1163 C C . THR A 1 149 ? 5.406 67.312 25.766 1 79.56 149 THR A C 1
ATOM 1165 O O . THR A 1 149 ? 5.973 68.375 26.109 1 79.56 149 THR A O 1
ATOM 1168 N N . GLN A 1 150 ? 4.277 67.438 25.188 1 75.94 150 GLN A N 1
ATOM 1169 C CA . GLN A 1 150 ? 3.598 68.688 24.859 1 75.94 150 GLN A CA 1
ATOM 1170 C C . GLN A 1 150 ? 3.035 69.375 26.125 1 75.94 150 GLN A C 1
ATOM 1172 O O . GLN A 1 150 ? 3.045 70.562 26.25 1 75.94 150 GLN A O 1
ATOM 1177 N N . ASP A 1 151 ? 2.654 68.688 27.062 1 64.88 151 ASP A N 1
ATOM 1178 C CA . ASP A 1 151 ? 2.189 69.25 28.344 1 64.88 151 ASP A CA 1
ATOM 1179 C C . ASP A 1 151 ? 3.346 69.812 29.141 1 64.88 151 ASP A C 1
ATOM 1181 O O . ASP A 1 151 ? 3.168 70.812 29.844 1 64.88 151 ASP A O 1
ATOM 1185 N N . ASP A 1 152 ? 4.473 69.438 28.984 1 63.34 152 ASP A N 1
ATOM 1186 C CA . ASP A 1 152 ? 5.637 69.938 29.688 1 63.34 152 ASP A CA 1
ATOM 1187 C C . ASP A 1 152 ? 6.203 71.188 28.984 1 63.34 152 ASP A C 1
ATOM 1189 O O . ASP A 1 152 ? 6.859 72 29.625 1 63.34 152 ASP A O 1
ATOM 1193 N N . ALA A 1 153 ? 5.996 71.5 27.797 1 64.38 153 ALA A N 1
ATOM 1194 C CA . ALA A 1 153 ? 6.555 72.625 27.062 1 64.38 153 ALA A CA 1
ATOM 1195 C C . ALA A 1 153 ? 5.656 73.812 27.188 1 64.38 153 ALA A C 1
ATOM 1197 O O . ALA A 1 153 ? 6.02 74.938 26.734 1 64.38 153 ALA A O 1
ATOM 1198 N N . GLU A 1 154 ? 4.473 73.812 27.5 1 54.84 154 GLU A N 1
ATOM 1199 C CA . GLU A 1 154 ? 3.758 75.062 27.703 1 54.84 154 GLU A CA 1
ATOM 1200 C C . GLU A 1 154 ? 4.254 75.75 28.969 1 54.84 154 GLU A C 1
ATOM 1202 O O . GLU A 1 154 ? 4.215 75.188 30.062 1 54.84 154 GLU A O 1
ATOM 1207 N N . PRO A 1 155 ? 5.145 76.75 28.797 1 53.56 155 PRO A N 1
ATOM 1208 C CA . PRO A 1 155 ? 5.488 77.562 29.953 1 53.56 155 PRO A CA 1
ATOM 1209 C C . PRO A 1 155 ? 4.266 77.938 30.781 1 53.56 155 PRO A C 1
ATOM 1211 O O . PRO A 1 155 ? 3.25 78.375 30.219 1 53.56 155 PRO A O 1
ATOM 1214 N N . ARG A 1 156 ? 3.973 77.312 31.875 1 51.53 156 ARG A N 1
ATOM 1215 C CA . ARG A 1 156 ? 3.027 77.938 32.781 1 51.53 156 ARG A CA 1
ATOM 1216 C C . ARG A 1 156 ? 3.166 79.438 32.75 1 51.53 156 ARG A C 1
ATOM 1218 O O . ARG A 1 156 ? 4.098 80 33.344 1 51.53 156 ARG A O 1
ATOM 1225 N N . LEU A 1 157 ? 2.975 80.188 31.797 1 46.84 157 LEU A N 1
ATOM 1226 C CA . LEU A 1 157 ? 2.799 81.625 32.062 1 46.84 157 LEU A CA 1
ATOM 1227 C C . LEU A 1 157 ? 1.829 81.812 33.219 1 46.84 157 LEU A C 1
ATOM 1229 O O . LEU A 1 157 ? 0.614 81.688 33.062 1 46.84 157 LEU A O 1
ATOM 1233 N N . ARG A 1 158 ? 2.176 81.25 34.281 1 48.34 158 ARG A N 1
ATOM 1234 C CA . ARG A 1 158 ? 1.548 81.75 35.5 1 48.34 158 ARG A CA 1
ATOM 1235 C C . ARG A 1 158 ? 1.481 83.25 35.469 1 48.34 158 ARG A C 1
ATOM 1237 O O . ARG A 1 158 ? 2.469 83.938 35.156 1 48.34 158 ARG A O 1
ATOM 1244 N N . PRO A 1 159 ? 0.391 83.875 35.25 1 49.16 159 PRO A N 1
ATOM 1245 C CA . PRO A 1 159 ? 0.347 85.312 35.406 1 49.16 159 PRO A CA 1
ATOM 1246 C C . PRO A 1 159 ? 1.095 85.812 36.656 1 49.16 159 PRO A C 1
ATOM 1248 O O . PRO A 1 159 ? 1.009 85.188 37.719 1 49.16 159 PRO A O 1
ATOM 1251 N N . HIS A 1 160 ? 2.299 86.25 36.562 1 45.31 160 HIS A N 1
ATOM 1252 C CA . HIS A 1 160 ? 2.959 87 37.625 1 45.31 160 HIS A CA 1
ATOM 1253 C C . HIS A 1 160 ? 1.999 88 38.281 1 45.31 160 HIS A C 1
ATOM 1255 O O . HIS A 1 160 ? 1.281 88.688 37.594 1 45.31 160 HIS A O 1
ATOM 1261 N N . PRO A 1 161 ? 1.499 87.625 39.5 1 45.31 161 PRO A N 1
ATOM 1262 C CA . PRO A 1 161 ? 0.703 88.688 40.156 1 45.31 161 PRO A CA 1
ATOM 1263 C C . PRO A 1 161 ? 1.34 90.062 40.031 1 45.31 161 PRO A C 1
ATOM 1265 O O . PRO A 1 161 ? 2.568 90.188 40.062 1 45.31 161 PRO A O 1
ATOM 1268 N N . LEU A 1 162 ? 0.832 90.938 39.188 1 45.47 162 LEU A N 1
ATOM 1269 C CA . LEU A 1 162 ? 1.175 92.312 39.188 1 45.47 162 LEU A CA 1
ATOM 1270 C C . LEU A 1 162 ? 1.448 92.812 40.594 1 45.47 162 LEU A C 1
ATOM 1272 O O . LEU A 1 162 ? 0.711 92.5 41.531 1 45.47 162 LEU A O 1
ATOM 1276 N N . MET A 1 163 ? 2.709 92.938 40.969 1 45.22 163 MET A N 1
ATOM 1277 C CA . MET A 1 163 ? 3.133 93.75 42.125 1 45.22 163 MET A CA 1
ATOM 1278 C C . MET A 1 163 ? 2.324 95 42.25 1 45.22 163 MET A C 1
ATOM 1280 O O . MET A 1 163 ? 2.242 95.812 41.281 1 45.22 163 MET A O 1
ATOM 1284 N N . ARG A 1 164 ? 1.245 95.125 43 1 46.47 164 ARG A N 1
ATOM 1285 C CA . ARG A 1 164 ? 0.587 96.312 43.469 1 46.47 164 ARG A CA 1
ATOM 1286 C C . ARG A 1 164 ? 1.598 97.312 44.031 1 46.47 164 ARG A C 1
ATOM 1288 O O . ARG A 1 164 ? 2.279 97 45.031 1 46.47 164 ARG A O 1
ATOM 1295 N N . THR A 1 165 ? 2.412 97.938 43.188 1 43.62 165 THR A N 1
ATOM 1296 C CA . THR A 1 165 ? 3.184 99.125 43.656 1 43.62 165 THR A CA 1
ATOM 1297 C C . THR A 1 165 ? 2.307 100.062 44.469 1 43.62 165 THR A C 1
ATOM 1299 O O . THR A 1 165 ? 1.295 100.562 44 1 43.62 165 THR A O 1
ATOM 1302 N N . PHE A 1 166 ? 2.174 99.75 45.75 1 43.94 166 PHE A N 1
ATOM 1303 C CA . PHE A 1 166 ? 1.645 100.688 46.75 1 43.94 166 PHE A CA 1
ATOM 1304 C C . PHE A 1 166 ? 2.391 102 46.719 1 43.94 166 PHE A C 1
ATOM 1306 O O . PHE A 1 166 ? 3.562 102.125 47.094 1 43.94 166 PHE A O 1
ATOM 1313 N N . GLN A 1 167 ? 2.242 102.812 45.625 1 35.75 167 GLN A N 1
ATOM 1314 C CA . GLN A 1 167 ? 2.719 104.188 45.656 1 35.75 167 GLN A CA 1
ATOM 1315 C C . GLN A 1 167 ? 2.172 104.938 46.875 1 35.75 167 GLN A C 1
ATOM 1317 O O . GLN A 1 167 ? 0.958 105 47.094 1 35.75 167 GLN A O 1
ATOM 1322 N N . GLN A 1 168 ? 2.984 104.938 47.906 1 36.03 168 GLN A N 1
ATOM 1323 C CA . GLN A 1 168 ? 2.879 105.875 49.031 1 36.03 168 GLN A CA 1
ATOM 1324 C C . GLN A 1 168 ? 2.777 107.312 48.562 1 36.03 168 GLN A C 1
ATOM 1326 O O . GLN A 1 168 ? 3.689 107.812 47.906 1 36.03 168 GLN A O 1
ATOM 1331 N N . VAL A 1 169 ? 1.599 107.75 48.094 1 35.28 169 VAL A N 1
ATOM 1332 C CA . VAL A 1 169 ? 1.363 109.188 47.906 1 35.28 169 VAL A CA 1
ATOM 1333 C C . VAL A 1 169 ? 1.957 110 49.062 1 35.28 169 VAL A C 1
ATOM 1335 O O . VAL A 1 169 ? 2.025 109.5 50.188 1 35.28 169 VAL A O 1
ATOM 1338 N N . THR A 1 170 ? 1.773 111.438 49.062 1 33.06 170 THR A N 1
ATOM 1339 C CA . THR A 1 170 ? 2.123 112.562 49.938 1 33.06 170 THR A CA 1
ATOM 1340 C C . THR A 1 170 ? 1.584 112.312 51.344 1 33.06 170 THR A C 1
ATOM 1342 O O . THR A 1 170 ? 0.507 111.75 51.531 1 33.06 170 THR A O 1
ATOM 1345 N N . CYS B 1 1 ? 31.031 17.875 -0.255 1 26.98 1 CYS B N 1
ATOM 1346 C CA . CYS B 1 1 ? 29.672 17.438 -0.56 1 26.98 1 CYS B CA 1
ATOM 1347 C C . CYS B 1 1 ? 28.688 17.938 0.486 1 26.98 1 CYS B C 1
ATOM 1349 O O . CYS B 1 1 ? 28.906 17.75 1.686 1 26.98 1 CYS B O 1
ATOM 1351 N N . PRO B 1 2 ? 27.922 19.125 0.404 1 39.16 2 PRO B N 1
ATOM 1352 C CA . PRO B 1 2 ? 27.172 19.812 1.464 1 39.16 2 PRO B CA 1
ATOM 1353 C C . PRO B 1 2 ? 26.281 18.859 2.254 1 39.16 2 PRO B C 1
ATOM 1355 O O . PRO B 1 2 ? 25.828 17.844 1.721 1 39.16 2 PRO B O 1
ATOM 1358 N N . THR B 1 3 ? 26.547 18.484 3.443 1 41.91 3 THR B N 1
ATOM 1359 C CA . THR B 1 3 ? 25.875 17.688 4.457 1 41.91 3 THR B CA 1
ATOM 1360 C C . THR B 1 3 ? 24.375 17.891 4.406 1 41.91 3 THR B C 1
ATOM 1362 O O . THR B 1 3 ? 23.891 19.016 4.645 1 41.91 3 THR B O 1
ATOM 1365 N N . SER B 1 4 ? 23.656 17.297 3.479 1 43.03 4 SER B N 1
ATOM 1366 C CA . SER B 1 4 ? 22.234 17.422 3.168 1 43.03 4 SER B CA 1
ATOM 1367 C C . SER B 1 4 ? 21.391 17.5 4.438 1 43.03 4 SER B C 1
ATOM 1369 O O . SER B 1 4 ? 21.312 16.516 5.191 1 43.03 4 SER B O 1
ATOM 1371 N N . CYS B 1 5 ? 21.453 18.453 5.211 1 47.69 5 CYS B N 1
ATOM 1372 C CA . CYS B 1 5 ? 20.594 18.734 6.359 1 47.69 5 CYS B CA 1
ATOM 1373 C C . CYS B 1 5 ? 19.203 18.172 6.148 1 47.69 5 CYS B C 1
ATOM 1375 O O . CYS B 1 5 ? 18.609 18.344 5.078 1 47.69 5 CYS B O 1
ATOM 1377 N N . PRO B 1 6 ? 18.922 17.109 6.91 1 51.53 6 PRO B N 1
ATOM 1378 C CA . PRO B 1 6 ? 17.562 16.562 6.777 1 51.53 6 PRO B CA 1
ATOM 1379 C C . PRO B 1 6 ? 16.5 17.656 6.637 1 51.53 6 PRO B C 1
ATOM 1381 O O . PRO B 1 6 ? 16.594 18.703 7.277 1 51.53 6 PRO B O 1
ATOM 1384 N N . PRO B 1 7 ? 15.867 17.641 5.488 1 57.06 7 PRO B N 1
ATOM 1385 C CA . PRO B 1 7 ? 14.852 18.672 5.328 1 57.06 7 PRO B CA 1
ATOM 1386 C C . PRO B 1 7 ? 14.062 18.922 6.609 1 57.06 7 PRO B C 1
ATOM 1388 O O . PRO B 1 7 ? 13.883 18.016 7.418 1 57.06 7 PRO B O 1
ATOM 1391 N N . THR B 1 8 ? 13.781 20.078 6.949 1 64.06 8 THR B N 1
ATOM 1392 C CA . THR B 1 8 ? 12.883 20.438 8.039 1 64.06 8 THR B CA 1
ATOM 1393 C C . THR B 1 8 ? 11.555 19.688 7.91 1 64.06 8 THR B C 1
ATOM 1395 O O . THR B 1 8 ? 11.188 19.25 6.82 1 64.06 8 THR B O 1
ATOM 1398 N N . PRO B 1 9 ? 10.992 19.281 9.008 1 69.69 9 PRO B N 1
ATOM 1399 C CA . PRO B 1 9 ? 9.695 18.609 8.945 1 69.69 9 PRO B CA 1
ATOM 1400 C C . PRO B 1 9 ? 8.734 19.266 7.957 1 69.69 9 PRO B C 1
ATOM 1402 O O . PRO B 1 9 ? 7.973 18.578 7.277 1 69.69 9 PRO B O 1
ATOM 1405 N N . GLN B 1 10 ? 8.945 20.562 7.801 1 74.56 10 GLN B N 1
ATOM 1406 C CA . GLN B 1 10 ? 8.07 21.281 6.875 1 74.56 10 GLN B CA 1
ATOM 1407 C C . GLN B 1 10 ? 8.406 20.953 5.426 1 74.56 10 GLN B C 1
ATOM 1409 O O . GLN B 1 10 ? 7.516 20.75 4.602 1 74.56 10 GLN B O 1
ATOM 1414 N N . ALA B 1 11 ? 9.68 20.984 5.207 1 77.94 11 ALA B N 1
ATOM 1415 C CA . ALA B 1 11 ? 10.117 20.672 3.848 1 77.94 11 ALA B CA 1
ATOM 1416 C C . ALA B 1 11 ? 9.781 19.219 3.488 1 77.94 11 ALA B C 1
ATOM 1418 O O . ALA B 1 11 ? 9.367 18.938 2.361 1 77.94 11 ALA B O 1
ATOM 1419 N N . ALA B 1 12 ? 9.914 18.453 4.488 1 81.69 12 ALA B N 1
ATOM 1420 C CA . ALA B 1 12 ? 9.609 17.047 4.262 1 81.69 12 ALA B CA 1
ATOM 1421 C C . ALA B 1 12 ? 8.125 16.844 3.971 1 81.69 12 ALA B C 1
ATOM 1423 O O . ALA B 1 12 ? 7.758 16.078 3.074 1 81.69 12 ALA B O 1
ATOM 1424 N N . PHE B 1 13 ? 7.336 17.578 4.75 1 84.5 13 PHE B N 1
ATOM 1425 C CA . PHE B 1 13 ? 5.902 17.484 4.516 1 84.5 13 PHE B CA 1
ATOM 1426 C C . PHE B 1 13 ? 5.543 17.953 3.113 1 84.5 13 PHE B C 1
ATOM 1428 O O . PHE B 1 13 ? 4.754 17.312 2.418 1 84.5 13 PHE B O 1
ATOM 1435 N N . ALA B 1 14 ? 6.098 19.047 2.758 1 84.75 14 ALA B N 1
ATOM 1436 C CA . ALA B 1 14 ? 5.785 19.594 1.438 1 84.75 14 ALA B CA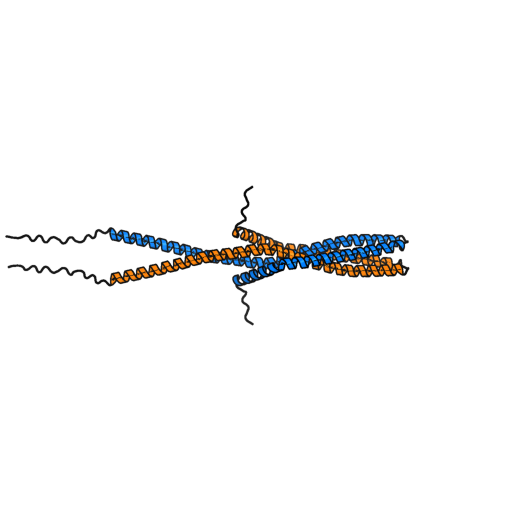 1
ATOM 1437 C C . ALA B 1 14 ? 6.176 18.609 0.335 1 84.75 14 ALA B C 1
ATOM 1439 O O . ALA B 1 14 ? 5.426 18.422 -0.623 1 84.75 14 ALA B O 1
ATOM 1440 N N . HIS B 1 15 ? 7.301 18.141 0.463 1 88.25 15 HIS B N 1
ATOM 14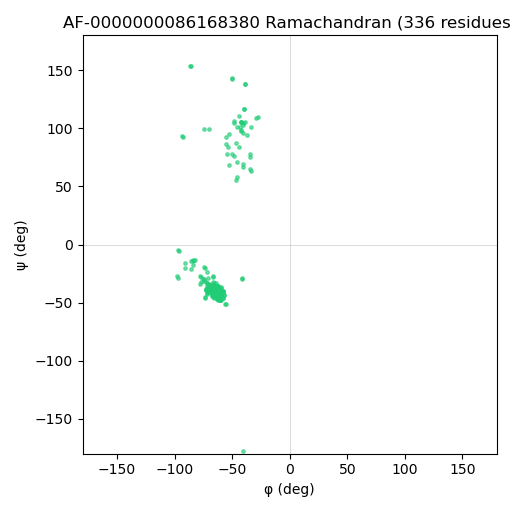41 C CA . HIS B 1 15 ? 7.777 17.172 -0.509 1 88.25 15 HIS B CA 1
ATOM 1442 C C . HIS B 1 15 ? 6.852 15.961 -0.569 1 88.25 15 HIS B C 1
ATOM 1444 O O . HIS B 1 15 ? 6.496 15.492 -1.655 1 88.25 15 HIS B O 1
ATOM 1450 N N . LEU B 1 16 ? 6.449 15.406 0.589 1 86.19 16 LEU B N 1
ATOM 1451 C CA . LEU B 1 16 ? 5.578 14.234 0.667 1 86.19 16 LEU B CA 1
ATOM 1452 C C . LEU B 1 16 ? 4.199 14.547 0.094 1 86.19 16 LEU B C 1
ATOM 1454 O O . LEU B 1 16 ? 3.625 13.727 -0.625 1 86.19 16 LEU B O 1
ATOM 1458 N N . ALA B 1 17 ? 3.793 15.727 0.439 1 86.88 17 ALA B N 1
ATOM 1459 C CA . ALA B 1 17 ? 2.49 16.125 -0.08 1 86.88 17 ALA B CA 1
ATOM 1460 C C . ALA B 1 17 ? 2.504 16.203 -1.604 1 86.88 17 ALA B C 1
ATOM 1462 O O . ALA B 1 17 ? 1.567 15.75 -2.264 1 86.88 17 ALA B O 1
ATOM 1463 N N . LEU B 1 18 ? 3.551 16.781 -2.15 1 86.94 18 LEU B N 1
ATOM 1464 C CA . LEU B 1 18 ? 3.701 16.844 -3.602 1 86.94 18 LEU B CA 1
ATOM 1465 C C . LEU B 1 18 ? 3.789 15.445 -4.207 1 86.94 18 LEU B C 1
ATOM 1467 O O . LEU B 1 18 ? 3.15 15.164 -5.219 1 86.94 18 LEU B O 1
ATOM 1471 N N . ALA B 1 19 ? 4.535 14.648 -3.574 1 87.38 19 ALA B N 1
ATOM 1472 C CA . ALA B 1 19 ? 4.691 13.281 -4.051 1 87.38 19 ALA B CA 1
ATOM 1473 C C . ALA B 1 19 ? 3.354 12.547 -4.059 1 87.38 19 ALA B C 1
ATOM 1475 O O . ALA B 1 19 ? 3.029 11.844 -5.016 1 87.38 19 ALA B O 1
ATOM 1476 N N . PHE B 1 20 ? 2.604 12.719 -3.047 1 86.62 20 PHE B N 1
ATOM 1477 C CA . PHE B 1 20 ? 1.302 12.07 -2.951 1 86.62 20 PHE B CA 1
ATOM 1478 C C . PHE B 1 20 ? 0.363 12.578 -4.039 1 86.62 20 PHE B C 1
ATOM 1480 O O . PHE B 1 20 ? -0.357 11.789 -4.66 1 86.62 20 PHE B O 1
ATOM 1487 N N . ARG B 1 21 ? 0.376 13.812 -4.297 1 82.75 21 ARG B N 1
ATOM 1488 C CA . ARG B 1 21 ? -0.481 14.383 -5.328 1 82.75 21 ARG B CA 1
ATOM 1489 C C . ARG B 1 21 ? -0.108 13.852 -6.707 1 82.75 21 ARG B C 1
ATOM 1491 O O . ARG B 1 21 ? -0.984 13.5 -7.5 1 82.75 21 ARG B O 1
ATOM 1498 N N . CYS B 1 22 ? 1.125 13.812 -6.93 1 82.12 22 CYS B N 1
ATOM 1499 C CA . CYS B 1 22 ? 1.61 13.297 -8.203 1 82.12 22 CYS B CA 1
ATOM 1500 C C . CYS B 1 22 ? 1.243 11.828 -8.383 1 82.12 22 CYS B C 1
ATOM 1502 O O . CYS B 1 22 ? 0.81 11.422 -9.461 1 82.12 22 CYS B O 1
ATOM 1504 N N . ASP B 1 23 ? 1.35 11.102 -7.336 1 86.25 23 ASP B N 1
ATOM 1505 C CA . ASP B 1 23 ? 1.055 9.672 -7.391 1 86.25 23 ASP B CA 1
ATOM 1506 C C . ASP B 1 23 ? -0.435 9.43 -7.621 1 86.25 23 ASP B C 1
ATOM 1508 O O . ASP B 1 23 ? -0.812 8.516 -8.359 1 86.25 23 ASP B O 1
ATOM 1512 N N . THR B 1 24 ? -1.187 10.242 -7.059 1 87.12 24 THR B N 1
ATOM 1513 C CA . THR B 1 24 ? -2.631 10.086 -7.18 1 87.12 24 THR B CA 1
ATOM 1514 C C . THR B 1 24 ? -3.084 10.32 -8.617 1 87.12 24 THR B C 1
ATOM 1516 O O . THR B 1 24 ? -3.994 9.641 -9.102 1 87.12 24 THR B O 1
ATOM 1519 N N . PHE B 1 25 ? -2.42 11.227 -9.273 1 88.81 25 PHE B N 1
ATOM 1520 C CA . PHE B 1 25 ? -2.773 11.555 -10.648 1 88.81 25 PHE B CA 1
ATOM 1521 C C . PHE B 1 25 ? -2.617 10.336 -11.555 1 88.81 25 PHE B C 1
ATOM 1523 O O . PHE B 1 25 ? -3.434 10.117 -12.453 1 88.81 25 PHE B O 1
ATOM 1530 N N . THR B 1 26 ? -1.604 9.57 -11.289 1 93.5 26 THR B N 1
ATOM 1531 C CA . THR B 1 26 ? -1.298 8.438 -12.156 1 93.5 26 THR B CA 1
ATOM 1532 C C . THR B 1 26 ? -1.881 7.145 -11.578 1 93.5 26 THR B C 1
ATOM 1534 O O . THR B 1 26 ? -1.848 6.098 -12.234 1 93.5 26 THR B O 1
ATOM 1537 N N . LEU B 1 27 ? -2.439 7.16 -10.453 1 94.75 27 LEU B N 1
ATOM 1538 C CA . LEU B 1 27 ? -2.795 5.98 -9.672 1 94.75 27 LEU B CA 1
ATOM 1539 C C . LEU B 1 27 ? -3.791 5.105 -10.43 1 94.75 27 LEU B C 1
ATOM 1541 O O . LEU B 1 27 ? -3.59 3.898 -10.562 1 94.75 27 LEU B O 1
ATOM 1545 N N . GLN B 1 28 ? -4.77 5.723 -10.961 1 93.5 28 GLN B N 1
ATOM 1546 C CA . GLN B 1 28 ? -5.801 4.965 -11.664 1 93.5 28 GLN B CA 1
ATOM 1547 C C . GLN B 1 28 ? -5.227 4.238 -12.875 1 93.5 28 GLN B C 1
ATOM 1549 O O . GLN B 1 28 ? -5.574 3.084 -13.133 1 93.5 28 GLN B O 1
ATOM 1554 N N . GLN B 1 29 ? -4.418 4.953 -13.57 1 96.06 29 GLN B N 1
ATOM 1555 C CA . GLN B 1 29 ? -3.764 4.332 -14.719 1 96.06 29 GLN B CA 1
ATOM 1556 C C . GLN B 1 29 ? -2.885 3.162 -14.289 1 96.06 29 GLN B C 1
ATOM 1558 O O . GLN B 1 29 ? -2.896 2.104 -14.914 1 96.06 29 GLN B O 1
ATOM 1563 N N . ARG B 1 30 ? -2.131 3.361 -13.242 1 97.19 30 ARG B N 1
ATOM 1564 C CA . ARG B 1 30 ? -1.265 2.301 -12.734 1 97.19 30 ARG B CA 1
ATOM 1565 C C . ARG B 1 30 ? -2.082 1.092 -12.289 1 97.19 30 ARG B C 1
ATOM 1567 O O . ARG B 1 30 ? -1.714 -0.05 -12.578 1 97.19 30 ARG B O 1
ATOM 1574 N N . VAL B 1 31 ? -3.158 1.263 -11.664 1 97.25 31 VAL B N 1
ATOM 1575 C CA . VAL B 1 31 ? -4.027 0.176 -11.227 1 97.25 31 VAL B CA 1
ATOM 1576 C C . VAL B 1 31 ? -4.516 -0.62 -12.43 1 97.25 31 VAL B C 1
ATOM 1578 O O . VAL B 1 31 ? -4.48 -1.853 -12.43 1 97.25 31 VAL B O 1
ATOM 1581 N N . GLN B 1 32 ? -4.891 0.09 -13.406 1 97.56 32 GLN B N 1
ATOM 1582 C CA . GLN B 1 32 ? -5.414 -0.575 -14.602 1 97.56 32 GLN B CA 1
ATOM 1583 C C . GLN B 1 32 ? -4.328 -1.394 -15.289 1 97.56 32 GLN B C 1
ATOM 1585 O O . GLN B 1 32 ? -4.582 -2.514 -15.742 1 97.56 32 GLN B O 1
ATOM 1590 N N . VAL B 1 33 ? -3.129 -0.832 -15.422 1 98.12 33 VAL B N 1
ATOM 1591 C CA . VAL B 1 33 ? -2.01 -1.521 -16.062 1 98.12 33 VAL B CA 1
ATOM 1592 C C . VAL B 1 33 ? -1.674 -2.789 -15.281 1 98.12 33 VAL B C 1
ATOM 1594 O O . VAL B 1 33 ? -1.528 -3.865 -15.867 1 98.12 33 VAL B O 1
ATOM 1597 N N . GLU B 1 34 ? -1.599 -2.619 -13.984 1 97.94 34 GLU B N 1
ATOM 1598 C CA . GLU B 1 34 ? -1.247 -3.764 -13.148 1 97.94 34 GLU B CA 1
ATOM 1599 C C . GLU B 1 34 ? -2.359 -4.809 -13.148 1 97.94 34 GLU B C 1
ATOM 1601 O O . GLU B 1 34 ? -2.088 -6.012 -13.109 1 97.94 34 GLU B O 1
ATOM 1606 N N . LYS B 1 35 ? -3.572 -4.426 -13.148 1 98 35 LYS B N 1
ATOM 1607 C CA . LYS B 1 35 ? -4.695 -5.355 -13.234 1 98 35 LYS B CA 1
ATOM 1608 C C . LYS B 1 35 ? -4.66 -6.148 -14.539 1 98 35 LYS B C 1
ATOM 1610 O O . LYS B 1 35 ? -4.844 -7.367 -14.531 1 98 35 LYS B O 1
ATOM 1615 N N . ARG B 1 36 ? -4.43 -5.504 -15.609 1 98.19 36 ARG B N 1
ATOM 1616 C CA . ARG B 1 36 ? -4.344 -6.168 -16.906 1 98.19 36 ARG B CA 1
ATOM 1617 C C . ARG B 1 36 ? -3.176 -7.148 -16.938 1 98.19 36 ARG B C 1
ATOM 1619 O O . ARG B 1 36 ? -3.299 -8.25 -17.5 1 98.19 36 ARG B O 1
ATOM 1626 N N . ALA B 1 37 ? -2.088 -6.688 -16.391 1 98.25 37 ALA B N 1
ATOM 1627 C CA . ALA B 1 37 ? -0.914 -7.555 -16.344 1 98.25 37 ALA B CA 1
ATOM 1628 C C . ALA B 1 37 ? -1.204 -8.82 -15.547 1 98.25 37 ALA B C 1
ATOM 1630 O O . ALA B 1 37 ? -0.85 -9.922 -15.977 1 98.25 37 ALA B O 1
ATOM 1631 N N . ARG B 1 38 ? -1.798 -8.633 -14.43 1 98 38 ARG B N 1
ATOM 1632 C CA . ARG B 1 38 ? -2.148 -9.773 -13.594 1 98 38 ARG B CA 1
ATOM 1633 C C . ARG B 1 38 ? -3.162 -10.672 -14.289 1 98 38 ARG B C 1
ATOM 1635 O O . ARG B 1 38 ? -3.031 -11.898 -14.266 1 98 38 ARG B O 1
ATOM 1642 N N . ASP B 1 39 ? -4.148 -10.148 -14.891 1 97.94 39 ASP B N 1
ATOM 1643 C CA . ASP B 1 39 ? -5.145 -10.93 -15.617 1 97.94 39 ASP B CA 1
ATOM 1644 C C . ASP B 1 39 ? -4.5 -11.719 -16.75 1 97.94 39 ASP B C 1
ATOM 1646 O O . ASP B 1 39 ? -4.812 -12.898 -16.953 1 97.94 39 ASP B O 1
ATOM 1650 N N . ALA B 1 40 ? -3.635 -11.094 -17.5 1 98.06 40 ALA B N 1
ATOM 1651 C CA . ALA B 1 40 ? -2.932 -11.758 -18.594 1 98.06 40 ALA B CA 1
ATOM 1652 C C . ALA B 1 40 ? -2.08 -12.914 -18.078 1 98.06 40 ALA B C 1
ATOM 1654 O O . ALA B 1 40 ? -2.039 -13.984 -18.703 1 98.06 40 ALA B O 1
ATOM 1655 N N . ALA B 1 41 ? -1.422 -12.641 -17.016 1 97.81 41 ALA B N 1
ATOM 1656 C CA . ALA B 1 41 ? -0.604 -13.703 -16.422 1 97.81 41 ALA B CA 1
ATOM 1657 C C . ALA B 1 41 ? -1.468 -14.875 -15.977 1 97.81 41 ALA B C 1
ATOM 1659 O O . ALA B 1 41 ? -1.1 -16.031 -16.172 1 97.81 41 ALA B O 1
ATOM 1660 N N . GLU B 1 42 ? -2.572 -14.586 -15.383 1 96.81 42 GLU B N 1
ATOM 1661 C CA . GLU B 1 42 ? -3.496 -15.633 -14.953 1 96.81 42 GLU B CA 1
ATOM 1662 C C . GLU B 1 42 ? -4.043 -16.406 -16.141 1 96.81 42 GLU B C 1
ATOM 1664 O O . GLU B 1 42 ? -4.16 -17.641 -16.094 1 96.81 42 GLU B O 1
ATOM 1669 N N . GLU B 1 43 ? -4.332 -15.734 -17.172 1 97.12 43 GLU B N 1
ATOM 1670 C CA . GLU B 1 43 ? -4.809 -16.391 -18.375 1 97.12 43 GLU B CA 1
ATOM 1671 C C . GLU B 1 43 ? -3.736 -17.312 -18.969 1 97.12 43 GLU B C 1
ATOM 1673 O O . GLU B 1 43 ? -4.039 -18.406 -19.438 1 97.12 43 GLU B O 1
ATOM 1678 N N . ASN B 1 44 ? -2.551 -16.875 -18.969 1 97.06 44 ASN B N 1
ATOM 1679 C CA . ASN B 1 44 ? -1.436 -17.688 -19.453 1 97.06 44 ASN B CA 1
ATOM 1680 C C . ASN B 1 44 ? -1.305 -18.984 -18.656 1 97.06 44 ASN B C 1
ATOM 1682 O O . ASN B 1 44 ? -1.065 -20.047 -19.234 1 97.06 44 ASN B O 1
ATOM 1686 N N . ILE B 1 45 ? -1.475 -18.859 -17.359 1 98 45 ILE B N 1
ATOM 1687 C CA . ILE B 1 45 ? -1.395 -20.031 -16.5 1 98 45 ILE B CA 1
ATOM 1688 C C . ILE B 1 45 ? -2.504 -21.016 -16.875 1 98 45 ILE B C 1
ATOM 1690 O O . ILE B 1 45 ? -2.256 -22.219 -17.016 1 98 45 ILE B O 1
ATOM 1694 N N . GLN B 1 46 ? -3.691 -20.547 -17.047 1 97.25 46 GLN B N 1
ATOM 1695 C CA . GLN B 1 46 ? -4.828 -21.391 -17.391 1 97.25 46 GLN B CA 1
ATOM 1696 C C . GLN B 1 46 ? -4.613 -22.094 -18.734 1 97.25 46 GLN B C 1
ATOM 1698 O O . GLN B 1 46 ? -4.934 -23.266 -18.891 1 97.25 46 GLN B O 1
ATOM 1703 N N . GLU B 1 47 ? -4.086 -21.312 -19.641 1 96.44 47 GLU B N 1
ATOM 1704 C CA . GLU B 1 47 ? -3.783 -21.891 -20.953 1 96.44 47 GLU B CA 1
ATOM 1705 C C . GLU B 1 47 ? -2.746 -23 -20.844 1 96.44 47 GLU B C 1
ATOM 1707 O O . GLU B 1 47 ? -2.912 -24.078 -21.422 1 96.44 47 GLU B O 1
ATOM 1712 N N . GLU B 1 48 ? -1.721 -22.75 -20.062 1 96.38 48 GLU B N 1
ATOM 1713 C CA . GLU B 1 48 ? -0.663 -23.75 -19.906 1 96.38 48 GLU B CA 1
ATOM 1714 C C . GLU B 1 48 ? -1.18 -24.984 -19.172 1 96.38 48 GLU B C 1
ATOM 1716 O O . GLU B 1 48 ? -0.843 -26.125 -19.547 1 96.38 48 GLU B O 1
ATOM 1721 N N . LEU B 1 49 ? -1.977 -24.844 -18.172 1 97.12 49 LEU B N 1
ATOM 1722 C CA . LEU B 1 49 ? -2.572 -25.969 -17.469 1 97.12 49 LEU B CA 1
ATOM 1723 C C . LEU B 1 49 ? -3.482 -26.766 -18.391 1 97.12 49 LEU B C 1
ATOM 1725 O O . LEU B 1 49 ? -3.475 -28 -18.359 1 97.12 49 LEU B O 1
ATOM 1729 N N . GLY B 1 50 ? -4.254 -26.047 -19.203 1 95.69 50 GLY B N 1
ATOM 1730 C CA . GLY B 1 50 ? -5.105 -26.703 -20.188 1 95.69 50 GLY B CA 1
ATOM 1731 C C . GLY B 1 50 ? -4.328 -27.547 -21.172 1 95.69 50 GLY B C 1
ATOM 1732 O O . GLY B 1 50 ? -4.73 -28.656 -21.5 1 95.69 50 GLY B O 1
ATOM 1733 N N . GLN B 1 51 ? -3.236 -27.031 -21.625 1 93.69 51 GLN B N 1
ATOM 1734 C CA . GLN B 1 51 ? -2.383 -27.766 -22.562 1 93.69 51 GLN B CA 1
ATOM 1735 C C . GLN B 1 51 ? -1.827 -29.031 -21.906 1 93.69 51 GLN B C 1
ATOM 1737 O O . GLN B 1 51 ? -1.766 -30.078 -22.547 1 93.69 51 GLN B O 1
ATOM 1742 N N . CYS B 1 52 ? -1.399 -28.875 -20.672 1 94.06 52 CYS B N 1
ATOM 1743 C CA . CYS B 1 52 ? -0.896 -30.047 -19.953 1 94.06 52 CYS B CA 1
ATOM 1744 C C . CYS B 1 52 ? -1.973 -31.109 -19.828 1 94.06 52 CYS B C 1
ATOM 1746 O O . CYS B 1 52 ? -1.714 -32.281 -20.078 1 94.06 52 CYS B O 1
ATOM 1748 N N . ARG B 1 53 ? -3.188 -30.703 -19.5 1 94.5 53 ARG B N 1
ATOM 1749 C CA . ARG B 1 53 ? -4.293 -31.641 -19.359 1 94.5 53 ARG B CA 1
ATOM 1750 C C . ARG B 1 53 ? -4.609 -32.312 -20.688 1 94.5 53 ARG B C 1
ATOM 1752 O O . ARG B 1 53 ? -4.84 -33.531 -20.734 1 94.5 53 ARG B O 1
ATOM 1759 N N . ALA B 1 54 ? -4.605 -31.562 -21.75 1 93.12 54 ALA B N 1
ATOM 1760 C CA . ALA B 1 54 ? -4.879 -32.094 -23.078 1 93.12 54 ALA B CA 1
ATOM 1761 C C . ALA B 1 54 ? -3.811 -33.094 -23.5 1 93.12 54 ALA B C 1
ATOM 1763 O O . ALA B 1 54 ? -4.121 -34.156 -24.078 1 93.12 54 ALA B O 1
ATOM 1764 N N . ALA B 1 55 ? -2.596 -32.812 -23.234 1 91.19 55 ALA B N 1
ATOM 1765 C CA . ALA B 1 55 ? -1.502 -33.719 -23.562 1 91.19 55 ALA B CA 1
ATOM 1766 C C . ALA B 1 55 ? -1.624 -35.031 -22.781 1 91.19 55 ALA B C 1
ATOM 1768 O O . ALA B 1 55 ? -1.399 -36.094 -23.328 1 91.19 55 ALA B O 1
ATOM 1769 N N . LEU B 1 56 ? -1.955 -34.969 -21.531 1 91.69 56 LEU B N 1
ATOM 1770 C CA . LEU B 1 56 ? -2.139 -36.156 -20.703 1 91.69 56 LEU B CA 1
ATOM 1771 C C . LEU B 1 56 ? -3.275 -37 -21.25 1 91.69 56 LEU B C 1
ATOM 1773 O O . LEU B 1 56 ? -3.172 -38.25 -21.266 1 91.69 56 LEU B O 1
ATOM 1777 N N . GLU B 1 57 ? -4.363 -36.375 -21.719 1 91.25 57 GLU B N 1
ATOM 1778 C CA . GLU B 1 57 ? -5.504 -37.094 -22.281 1 91.25 57 GLU B CA 1
ATOM 1779 C C . GLU B 1 57 ? -5.117 -37.844 -23.547 1 91.25 57 GLU B C 1
ATOM 1781 O O . GLU B 1 57 ? -5.613 -38.938 -23.812 1 91.25 57 GLU B O 1
ATOM 1786 N N . ARG B 1 58 ? -4.207 -37.281 -24.266 1 88.56 58 ARG B N 1
ATOM 1787 C CA . ARG B 1 58 ? -3.768 -37.875 -25.531 1 88.56 58 ARG B CA 1
ATOM 1788 C C . ARG B 1 58 ? -2.893 -39.094 -25.281 1 88.56 58 ARG B C 1
ATOM 1790 O O . ARG B 1 58 ? -2.738 -39.969 -26.156 1 88.56 58 ARG B O 1
ATOM 1797 N N . LEU B 1 59 ? -2.342 -39.219 -24.078 1 86.81 59 LEU B N 1
ATOM 1798 C CA . LEU B 1 59 ? -1.512 -40.344 -23.734 1 86.81 59 LEU B CA 1
ATOM 1799 C C . LEU B 1 59 ? -2.373 -41.531 -23.297 1 86.81 59 LEU B C 1
ATOM 1801 O O . LEU B 1 59 ? -1.898 -42.656 -23.25 1 86.81 59 LEU B O 1
ATOM 1805 N N . GLY B 1 60 ? -3.674 -41.281 -23.031 1 85.69 60 GLY B N 1
ATOM 1806 C CA . GLY B 1 60 ? -4.578 -42.281 -22.5 1 85.69 60 GLY B CA 1
ATOM 1807 C C . GLY B 1 60 ? -4.645 -43.531 -23.344 1 85.69 60 GLY B C 1
ATOM 1808 O O . GLY B 1 60 ? -4.359 -44.625 -22.859 1 85.69 60 GLY B O 1
ATOM 1809 N N . PRO B 1 61 ? -4.867 -43.438 -24.609 1 84.38 61 PRO B N 1
ATOM 1810 C CA . PRO B 1 61 ? -5.031 -44.594 -25.484 1 84.38 61 PRO B CA 1
ATOM 1811 C C . PRO B 1 61 ? -3.748 -45.406 -25.625 1 84.38 61 PRO B C 1
ATOM 1813 O O . PRO B 1 61 ? -3.805 -46.625 -25.891 1 84.38 61 PRO B O 1
ATOM 1816 N N . SER B 1 62 ? -2.641 -44.812 -25.469 1 79.25 62 SER B N 1
ATOM 1817 C CA . SER B 1 62 ? -1.364 -45.5 -25.625 1 79.25 62 SER B CA 1
ATOM 1818 C C . SER B 1 62 ? -0.944 -46.188 -24.328 1 79.25 62 SER B C 1
ATOM 1820 O O . SER B 1 62 ? 0.008 -46.969 -24.312 1 79.25 62 SER B O 1
ATOM 1822 N N . CYS B 1 63 ? -1.615 -45.812 -23.281 1 80.25 63 CYS B N 1
ATOM 1823 C CA . CYS B 1 63 ? -1.265 -46.344 -21.984 1 80.25 63 CYS B CA 1
ATOM 1824 C C . CYS B 1 63 ? -2.096 -47.594 -21.672 1 80.25 63 CYS B C 1
ATOM 1826 O O . CYS B 1 63 ? -3.195 -47.469 -21.125 1 80.25 63 CYS B O 1
ATOM 1828 N N . THR B 1 64 ? -1.582 -48.75 -22 1 78.12 64 THR B N 1
ATOM 1829 C CA . THR B 1 64 ? -2.391 -49.969 -21.922 1 78.12 64 THR B CA 1
ATOM 1830 C C . THR B 1 64 ? -2.119 -50.719 -20.625 1 78.12 64 THR B C 1
ATOM 1832 O O . THR B 1 64 ? -2.986 -51.438 -20.125 1 78.12 64 THR B O 1
ATOM 1835 N N . ASP B 1 65 ? -0.974 -50.531 -20.141 1 82.12 65 ASP B N 1
ATOM 1836 C CA . ASP B 1 65 ? -0.687 -51.281 -18.922 1 82.12 65 ASP B CA 1
ATOM 1837 C C . ASP B 1 65 ? -1.165 -50.531 -17.688 1 82.12 65 ASP B C 1
ATOM 1839 O O . ASP B 1 65 ? -1.37 -49.312 -17.734 1 82.12 65 ASP B O 1
ATOM 1843 N N . ALA B 1 66 ? -1.457 -51.281 -16.625 1 85.31 66 ALA B N 1
ATOM 1844 C CA . ALA B 1 66 ? -2.051 -50.781 -15.391 1 85.31 66 ALA B CA 1
ATOM 1845 C C . ALA B 1 66 ? -1.159 -49.719 -14.75 1 85.31 66 ALA B C 1
ATOM 1847 O O . ALA B 1 66 ? -1.653 -48.75 -14.211 1 85.31 66 ALA B O 1
ATOM 1848 N N . GLY B 1 67 ? 0.1 -49.906 -14.82 1 85.44 67 GLY B N 1
ATOM 1849 C CA . GLY B 1 67 ? 1.033 -48.938 -14.242 1 85.44 67 GLY B CA 1
ATOM 1850 C C . GLY B 1 67 ? 0.996 -47.594 -14.914 1 85.44 67 GLY B C 1
ATOM 1851 O O . GLY B 1 67 ? 0.996 -46.562 -14.242 1 85.44 67 GLY B O 1
ATOM 1852 N N . CYS B 1 68 ? 0.911 -47.688 -16.234 1 84.12 68 CYS B N 1
ATOM 1853 C CA . CYS B 1 68 ? 0.845 -46.438 -17.031 1 84.12 68 CYS B CA 1
ATOM 1854 C C . CYS B 1 68 ? -0.448 -45.688 -16.75 1 84.12 68 CYS B C 1
ATOM 1856 O O . CYS B 1 68 ? -0.434 -44.469 -16.578 1 84.12 68 CYS B O 1
ATOM 1858 N N . ARG B 1 69 ? -1.526 -46.406 -16.641 1 88.25 69 ARG B N 1
ATOM 1859 C CA . ARG B 1 69 ? -2.82 -45.781 -16.359 1 88.25 69 ARG B CA 1
ATOM 1860 C C . ARG B 1 69 ? -2.826 -45.125 -14.984 1 88.25 69 ARG B C 1
ATOM 1862 O O . ARG B 1 69 ? -3.369 -44.031 -14.812 1 88.25 69 ARG B O 1
ATOM 1869 N N . GLU B 1 70 ? -2.248 -45.781 -14.039 1 90.38 70 GLU B N 1
ATOM 1870 C CA . GLU B 1 70 ? -2.156 -45.25 -12.688 1 90.38 70 GLU B CA 1
ATOM 1871 C C . GLU B 1 70 ? -1.325 -43.969 -12.656 1 90.38 70 GLU B C 1
ATOM 1873 O O . GLU B 1 70 ? -1.683 -43 -11.977 1 90.38 70 GLU B O 1
ATOM 1878 N N . MET B 1 71 ? -0.321 -43.938 -13.398 1 89.12 71 MET B N 1
ATOM 1879 C CA . MET B 1 71 ? 0.557 -42.75 -13.453 1 89.12 71 MET B CA 1
ATOM 1880 C C . MET B 1 71 ? -0.137 -41.594 -14.133 1 89.12 71 MET B C 1
ATOM 1882 O O . MET B 1 71 ? 0.019 -40.438 -13.719 1 89.12 71 MET B O 1
ATOM 1886 N N . LEU B 1 72 ? -0.86 -41.875 -15.164 1 89.81 72 LEU B N 1
ATOM 1887 C CA . LEU B 1 72 ? -1.608 -40.844 -15.859 1 89.81 72 LEU B CA 1
ATOM 1888 C C . LEU B 1 72 ? -2.646 -40.188 -14.938 1 89.81 72 LEU B C 1
ATOM 1890 O O . LEU B 1 72 ? -2.822 -38.969 -14.938 1 89.81 72 LEU B O 1
ATOM 1894 N N . GLU B 1 73 ? -3.279 -41.031 -14.156 1 91.94 73 GLU B N 1
ATOM 1895 C CA . GLU B 1 73 ? -4.258 -40.562 -13.188 1 91.94 73 GLU B CA 1
ATOM 1896 C C . GLU B 1 73 ? -3.592 -39.688 -12.117 1 91.94 73 GLU B C 1
ATOM 1898 O O . GLU B 1 73 ? -4.145 -38.688 -11.695 1 91.94 73 GLU B O 1
ATOM 1903 N N . GLN B 1 74 ? -2.475 -40.125 -11.703 1 93.25 74 GLN B N 1
ATOM 1904 C CA . GLN B 1 74 ? -1.723 -39.344 -10.711 1 93.25 74 GLN B CA 1
ATOM 1905 C C . GLN B 1 74 ? -1.331 -38 -11.25 1 93.25 74 GLN B C 1
ATOM 1907 O O . GLN B 1 74 ? -1.409 -37 -10.539 1 93.25 74 GLN B O 1
ATOM 1912 N N . LEU B 1 75 ? -0.922 -37.938 -12.461 1 94.5 75 LEU B N 1
ATOM 1913 C CA . LEU B 1 75 ? -0.52 -36.656 -13.086 1 94.5 75 LEU B CA 1
ATOM 1914 C C . LEU B 1 75 ? -1.712 -35.719 -13.227 1 94.5 75 LEU B C 1
ATOM 1916 O O . LEU B 1 75 ? -1.589 -34.531 -13 1 94.5 75 LEU B O 1
ATOM 1920 N N . GLN B 1 76 ? -2.814 -36.281 -13.539 1 93.88 76 GLN B N 1
ATOM 1921 C CA . GLN B 1 76 ? -4.031 -35.5 -13.633 1 93.88 76 GLN B CA 1
ATOM 1922 C C . GLN B 1 76 ? -4.398 -34.875 -12.281 1 93.88 76 GLN B C 1
ATOM 1924 O O . GLN B 1 76 ? -4.75 -33.719 -12.195 1 93.88 76 GLN B O 1
ATOM 1929 N N . ARG B 1 77 ? -4.297 -35.656 -11.281 1 94.44 77 ARG B N 1
ATOM 1930 C CA . ARG B 1 77 ? -4.57 -35.156 -9.93 1 94.44 77 ARG B CA 1
ATOM 1931 C C . ARG B 1 77 ? -3.572 -34.094 -9.516 1 94.44 77 ARG B C 1
ATOM 1933 O O . ARG B 1 77 ? -3.951 -33.094 -8.914 1 94.44 77 ARG B O 1
ATOM 1940 N N . SER B 1 78 ? -2.322 -34.312 -9.852 1 94.81 78 SER B N 1
ATOM 1941 C CA . SER B 1 78 ? -1.279 -33.375 -9.5 1 94.81 78 SER B CA 1
ATOM 1942 C C . SER B 1 78 ? -1.521 -32.031 -10.164 1 94.81 78 SER B C 1
ATOM 1944 O O . SER B 1 78 ? -1.261 -30.969 -9.57 1 94.81 78 SER B O 1
ATOM 1946 N N . LEU B 1 79 ? -2.037 -32.062 -11.383 1 95.44 79 LEU B N 1
ATOM 1947 C CA . LEU B 1 79 ? -2.334 -30.828 -12.086 1 95.44 79 LEU B CA 1
ATOM 1948 C C . LEU B 1 79 ? -3.479 -30.078 -11.406 1 95.44 79 LEU B C 1
ATOM 1950 O O . LEU B 1 79 ? -3.465 -28.844 -11.336 1 95.44 79 LEU B O 1
ATOM 1954 N N . THR B 1 80 ? -4.441 -30.797 -10.891 1 95.44 80 THR B N 1
ATOM 1955 C CA . THR B 1 80 ? -5.543 -30.188 -10.156 1 95.44 80 THR B CA 1
ATOM 1956 C C . THR B 1 80 ? -5.043 -29.547 -8.859 1 95.44 80 THR B C 1
ATOM 1958 O O . THR B 1 80 ? -5.418 -28.422 -8.531 1 95.44 80 THR B O 1
ATOM 1961 N N . VAL B 1 81 ? -4.168 -30.234 -8.164 1 96.69 81 VAL B N 1
ATOM 1962 C CA . VAL B 1 81 ? -3.59 -29.719 -6.926 1 96.69 81 VAL B CA 1
ATOM 1963 C C . VAL B 1 81 ? -2.727 -28.5 -7.227 1 96.69 81 VAL B C 1
ATOM 1965 O O . VAL B 1 81 ? -2.756 -27.516 -6.488 1 96.69 81 VAL B O 1
ATOM 1968 N N . LEU B 1 82 ? -2.055 -28.594 -8.328 1 96.69 82 LEU B N 1
ATOM 1969 C CA . LEU B 1 82 ? -1.183 -27.484 -8.727 1 96.69 82 LEU B CA 1
ATOM 1970 C C . LEU B 1 82 ? -1.994 -26.234 -9.031 1 96.69 82 LEU B C 1
ATOM 1972 O O . LEU B 1 82 ? -1.612 -25.125 -8.641 1 96.69 82 LEU B O 1
ATOM 1976 N N . ALA B 1 83 ? -3.096 -26.406 -9.711 1 96.69 83 ALA B N 1
ATOM 1977 C CA . ALA B 1 83 ? -3.965 -25.266 -10.016 1 96.69 83 ALA B CA 1
ATOM 1978 C C . ALA B 1 83 ? -4.418 -24.562 -8.742 1 96.69 83 ALA B C 1
ATOM 1980 O O . ALA B 1 83 ? -4.398 -23.328 -8.664 1 96.69 83 ALA B O 1
ATOM 1981 N N . ALA B 1 84 ? -4.73 -25.312 -7.742 1 96.94 84 ALA B N 1
ATOM 1982 C CA . ALA B 1 84 ? -5.164 -24.766 -6.465 1 96.94 84 ALA B CA 1
ATOM 1983 C C . ALA B 1 84 ? -4 -24.094 -5.738 1 96.94 84 ALA B C 1
ATOM 1985 O O . ALA B 1 84 ? -4.172 -23.047 -5.113 1 96.94 84 ALA B O 1
ATOM 1986 N N . ALA B 1 85 ? -2.891 -24.688 -5.797 1 97.38 85 ALA B N 1
ATOM 1987 C CA . ALA B 1 85 ? -1.699 -24.125 -5.164 1 97.38 85 ALA B CA 1
ATOM 1988 C C . ALA B 1 85 ? -1.312 -22.797 -5.809 1 97.38 85 ALA B C 1
ATOM 1990 O O . ALA B 1 85 ? -0.871 -21.875 -5.121 1 97.38 85 ALA B O 1
ATOM 1991 N N . ILE B 1 86 ? -1.456 -22.734 -7.102 1 98.06 86 ILE B N 1
ATOM 1992 C CA . ILE B 1 86 ? -1.147 -21.5 -7.824 1 98.06 86 ILE B CA 1
ATOM 1993 C C . ILE B 1 86 ? -2.084 -20.391 -7.371 1 98.06 86 ILE B C 1
ATOM 1995 O O . ILE B 1 86 ? -1.645 -19.266 -7.125 1 98.06 86 ILE B O 1
ATOM 1999 N N . GLU B 1 87 ? -3.34 -20.656 -7.191 1 97.12 87 GLU B N 1
ATOM 2000 C CA . GLU B 1 87 ? -4.301 -19.672 -6.699 1 97.12 87 GLU B CA 1
ATOM 2001 C C . GLU B 1 87 ? -3.92 -19.172 -5.305 1 97.12 87 GLU B C 1
ATOM 2003 O O . GLU B 1 87 ? -3.996 -17.984 -5.02 1 97.12 87 GLU B O 1
ATOM 2008 N N . ARG B 1 88 ? -3.545 -20.078 -4.512 1 97.44 88 ARG B N 1
ATOM 2009 C CA . ARG B 1 88 ? -3.135 -19.719 -3.156 1 97.44 88 ARG B CA 1
ATOM 2010 C C . ARG B 1 88 ? -1.889 -18.844 -3.176 1 97.44 88 ARG B C 1
ATOM 2012 O O . ARG B 1 88 ? -1.806 -17.859 -2.434 1 97.44 88 ARG B O 1
ATOM 2019 N N . ALA B 1 89 ? -0.961 -19.203 -4.023 1 98.06 89 ALA B N 1
ATOM 2020 C CA . ALA B 1 89 ? 0.288 -18.453 -4.102 1 98.06 89 ALA B CA 1
ATOM 2021 C C . ALA B 1 89 ? 0.048 -17.047 -4.648 1 98.06 89 ALA B C 1
ATOM 2023 O O . ALA B 1 89 ? 0.649 -16.078 -4.18 1 98.06 89 ALA B O 1
ATOM 2024 N N . THR B 1 90 ? -0.8 -16.922 -5.645 1 98.12 90 THR B N 1
ATOM 2025 C CA . THR B 1 90 ? -1.121 -15.625 -6.207 1 98.12 90 THR B CA 1
ATOM 2026 C C . THR B 1 90 ? -1.844 -14.75 -5.18 1 98.12 90 THR B C 1
ATOM 2028 O O . THR B 1 90 ? -1.559 -13.562 -5.059 1 98.12 90 THR B O 1
ATOM 2031 N N . SER B 1 91 ? -2.689 -15.32 -4.422 1 98 91 SER B N 1
ATOM 2032 C CA . SER B 1 91 ? -3.398 -14.602 -3.371 1 98 91 SER B CA 1
ATOM 2033 C C . SER B 1 91 ? -2.445 -14.141 -2.273 1 98 91 SER B C 1
ATOM 2035 O O . SER B 1 91 ? -2.52 -13 -1.816 1 98 91 SER B O 1
ATOM 2037 N N . ALA B 1 92 ? -1.589 -15.039 -1.927 1 98.5 92 ALA B N 1
ATOM 2038 C CA . ALA B 1 92 ? -0.617 -14.703 -0.892 1 98.5 92 ALA B CA 1
ATOM 2039 C C . ALA B 1 92 ? 0.333 -13.602 -1.371 1 98.5 92 ALA B C 1
ATOM 2041 O O . ALA B 1 92 ? 0.712 -12.719 -0.599 1 98.5 92 ALA B O 1
ATOM 2042 N N . ALA B 1 93 ? 0.715 -13.664 -2.607 1 98.56 93 ALA B N 1
ATOM 2043 C CA . ALA B 1 93 ? 1.579 -12.633 -3.186 1 98.56 93 ALA B CA 1
ATOM 2044 C C . ALA B 1 93 ? 0.882 -11.273 -3.205 1 98.56 93 ALA B C 1
ATOM 2046 O O . ALA B 1 93 ? 1.501 -10.25 -2.918 1 98.56 93 ALA B O 1
ATOM 2047 N N . GLU B 1 94 ? -0.356 -11.289 -3.559 1 98.5 94 GLU B N 1
ATOM 2048 C CA . GLU B 1 94 ? -1.128 -10.047 -3.568 1 98.5 94 GLU B CA 1
ATOM 2049 C C . GLU B 1 94 ? -1.179 -9.422 -2.18 1 98.5 94 GLU B C 1
ATOM 2051 O O . GLU B 1 94 ? -0.993 -8.211 -2.033 1 98.5 94 GLU B O 1
ATOM 2056 N N . LYS B 1 95 ? -1.407 -10.211 -1.176 1 98.56 95 LYS B N 1
ATOM 2057 C CA . LYS B 1 95 ? -1.47 -9.734 0.202 1 98.56 95 LYS B CA 1
ATOM 2058 C C . LYS B 1 95 ? -0.112 -9.211 0.666 1 98.56 95 LYS B C 1
ATOM 2060 O O . LYS B 1 95 ? -0.034 -8.195 1.351 1 98.56 95 LYS B O 1
ATOM 2065 N N . LEU B 1 96 ? 0.906 -9.898 0.295 1 98.56 96 LEU B N 1
ATOM 2066 C CA . LEU B 1 96 ? 2.248 -9.453 0.66 1 98.56 96 LEU B CA 1
ATOM 2067 C C . LEU B 1 96 ? 2.574 -8.109 0.018 1 98.56 96 LEU B C 1
ATOM 2069 O O . LEU B 1 96 ? 3.123 -7.223 0.674 1 98.56 96 LEU B O 1
ATOM 2073 N N . GLY B 1 97 ? 2.205 -8.039 -1.285 1 98.38 97 GLY B N 1
ATOM 2074 C CA . GLY B 1 97 ? 2.393 -6.762 -1.949 1 98.38 97 GLY B CA 1
ATOM 2075 C C . GLY B 1 97 ? 1.678 -5.617 -1.257 1 98.38 97 GLY B C 1
ATOM 2076 O O . GLY B 1 97 ? 2.238 -4.531 -1.102 1 98.38 97 GLY B O 1
ATOM 2077 N N . ALA B 1 98 ? 0.509 -5.902 -0.885 1 98.12 98 ALA B N 1
ATOM 2078 C CA . ALA B 1 98 ? -0.297 -4.883 -0.215 1 98.12 98 ALA B CA 1
ATOM 2079 C C . ALA B 1 98 ? 0.353 -4.441 1.094 1 98.12 98 ALA B C 1
ATOM 2081 O O . ALA B 1 98 ? 0.486 -3.246 1.355 1 98.12 98 ALA B O 1
ATOM 2082 N N . VAL B 1 99 ? 0.778 -5.316 1.918 1 97.38 99 VAL B N 1
ATOM 2083 C CA . VAL B 1 99 ? 1.303 -4.984 3.238 1 97.38 99 VAL B CA 1
ATOM 2084 C C . VAL B 1 99 ? 2.656 -4.293 3.096 1 97.38 99 VAL B C 1
ATOM 2086 O O . VAL B 1 99 ? 2.994 -3.408 3.887 1 97.38 99 VAL B O 1
ATOM 2089 N N . HIS B 1 100 ? 3.426 -4.684 2.105 1 96.88 100 HIS B N 1
ATOM 2090 C CA . HIS B 1 100 ? 4.684 -3.994 1.843 1 96.88 100 HIS B CA 1
ATOM 2091 C C . HIS B 1 100 ? 4.445 -2.535 1.468 1 96.88 100 HIS B C 1
ATOM 2093 O O . HIS B 1 100 ? 5.16 -1.646 1.934 1 96.88 100 HIS B O 1
ATOM 2099 N N . GLN B 1 101 ? 3.428 -2.334 0.614 1 95.88 101 GLN B N 1
ATOM 2100 C CA . GLN B 1 101 ? 3.123 -0.962 0.224 1 95.88 101 GLN B CA 1
ATOM 2101 C C . GLN B 1 101 ? 2.584 -0.161 1.405 1 95.88 101 GLN B C 1
ATOM 2103 O O . GLN B 1 101 ? 2.871 1.03 1.537 1 95.88 101 GLN B O 1
ATOM 2108 N N . GLU B 1 102 ? 1.861 -0.787 2.219 1 94.38 102 GLU B N 1
ATOM 2109 C CA . GLU B 1 102 ? 1.385 -0.146 3.441 1 94.38 102 GLU B CA 1
ATOM 2110 C C . GLU B 1 102 ? 2.549 0.301 4.32 1 94.38 102 GLU B C 1
ATOM 2112 O O . GLU B 1 102 ? 2.537 1.409 4.859 1 94.38 102 GLU B O 1
ATOM 2117 N N . ALA B 1 103 ? 3.463 -0.622 4.488 1 93.44 103 ALA B N 1
ATOM 2118 C CA . ALA B 1 103 ? 4.637 -0.289 5.293 1 93.44 103 ALA B CA 1
ATOM 2119 C C . ALA B 1 103 ? 5.375 0.917 4.715 1 93.44 103 ALA B C 1
ATOM 2121 O O . ALA B 1 103 ? 5.805 1.803 5.457 1 93.44 103 ALA B O 1
ATOM 2122 N N . ARG B 1 104 ? 5.496 0.988 3.453 1 89.88 104 ARG B N 1
ATOM 2123 C CA . ARG B 1 104 ? 6.16 2.094 2.771 1 89.88 104 ARG B CA 1
ATOM 2124 C C . ARG B 1 104 ? 5.402 3.4 2.982 1 89.88 104 ARG B C 1
ATOM 2126 O O . ARG B 1 104 ? 6.004 4.426 3.311 1 89.88 104 ARG B O 1
ATOM 2133 N N . MET B 1 105 ? 4.094 3.344 2.902 1 88.44 105 MET B N 1
ATOM 2134 C CA . MET B 1 105 ? 3.268 4.539 3.023 1 88.44 105 MET B CA 1
ATOM 2135 C C . MET B 1 105 ? 3.146 4.977 4.48 1 88.44 105 MET B C 1
ATOM 2137 O O . MET B 1 105 ? 2.934 6.156 4.766 1 88.44 105 MET B O 1
ATOM 2141 N N . SER B 1 106 ? 3.258 3.998 5.363 1 88.5 106 SER B N 1
ATOM 2142 C CA . SER B 1 106 ? 3.164 4.305 6.789 1 88.5 106 SER B CA 1
ATOM 2143 C C . SER B 1 106 ? 4.285 5.242 7.227 1 88.5 106 SER B C 1
ATOM 2145 O O . SER B 1 106 ? 4.066 6.137 8.047 1 88.5 106 SER B O 1
ATOM 2147 N N . ARG B 1 107 ? 5.434 5.059 6.707 1 84.31 107 ARG B N 1
ATOM 2148 C CA . ARG B 1 107 ? 6.551 5.941 7.02 1 84.31 107 ARG B CA 1
ATOM 2149 C C . ARG B 1 107 ? 6.262 7.371 6.566 1 84.31 107 ARG B C 1
ATOM 2151 O O . ARG B 1 107 ? 6.543 8.328 7.297 1 84.31 107 ARG B O 1
ATOM 2158 N N . ALA B 1 108 ? 5.758 7.516 5.414 1 84.88 108 ALA B N 1
ATOM 2159 C CA . ALA B 1 108 ? 5.371 8.828 4.902 1 84.88 108 ALA B CA 1
ATOM 2160 C C . ALA B 1 108 ? 4.289 9.461 5.773 1 84.88 108 ALA B C 1
ATOM 2162 O O . ALA B 1 108 ? 4.355 10.648 6.094 1 84.88 108 ALA B O 1
ATOM 2163 N N . ALA B 1 109 ? 3.324 8.711 6.176 1 86.12 109 ALA B N 1
ATOM 2164 C CA . ALA B 1 109 ? 2.23 9.188 7.016 1 86.12 109 ALA B CA 1
ATOM 2165 C C . ALA B 1 109 ? 2.748 9.656 8.375 1 86.12 109 ALA B C 1
ATOM 2167 O O . ALA B 1 109 ? 2.26 10.641 8.922 1 86.12 109 ALA B O 1
ATOM 2168 N N . GLU B 1 110 ? 3.73 9 8.875 1 86.69 110 GLU B N 1
ATOM 2169 C CA . GLU B 1 110 ? 4.34 9.375 10.148 1 86.69 110 GLU B CA 1
ATOM 2170 C C . GLU B 1 110 ? 4.965 10.766 10.062 1 86.69 110 GLU B C 1
ATOM 2172 O O . GLU B 1 110 ? 4.836 11.57 10.992 1 86.69 110 GLU B O 1
ATOM 2177 N N . VAL B 1 111 ? 5.59 11.055 9.016 1 85.75 111 VAL B N 1
ATOM 2178 C CA . VAL B 1 111 ? 6.195 12.367 8.797 1 85.75 111 VAL B CA 1
ATOM 2179 C C . VAL B 1 111 ? 5.105 13.43 8.727 1 85.75 111 VAL B C 1
ATOM 2181 O O . VAL B 1 111 ? 5.262 14.523 9.289 1 85.75 111 VAL B O 1
ATOM 2184 N N . MET B 1 112 ? 4.02 13.094 8.133 1 84.75 112 MET B N 1
ATOM 2185 C CA . MET B 1 112 ? 2.904 14.031 8.016 1 84.75 112 MET B CA 1
ATOM 2186 C C . MET B 1 112 ? 2.293 14.32 9.383 1 84.75 112 MET B C 1
ATOM 2188 O O . MET B 1 112 ? 2.016 15.477 9.711 1 84.75 112 MET B O 1
ATOM 2192 N N . VAL B 1 113 ? 2.131 13.344 10.117 1 87 113 VAL B N 1
ATOM 2193 C CA . VAL B 1 113 ? 1.562 13.484 11.453 1 87 113 VAL B CA 1
ATOM 2194 C C . VAL B 1 113 ? 2.48 14.352 12.312 1 87 113 VAL B C 1
ATOM 2196 O O . VAL B 1 113 ? 2.016 15.25 13.016 1 87 113 VAL B O 1
ATOM 2199 N N . GLN B 1 114 ? 3.729 14.086 12.195 1 88.06 114 GLN B N 1
ATOM 2200 C CA . GLN B 1 114 ? 4.703 14.859 12.953 1 88.06 114 GLN B CA 1
ATOM 2201 C C . GLN B 1 114 ? 4.664 16.328 12.555 1 88.06 114 GLN B C 1
ATOM 2203 O O . GLN B 1 114 ? 4.785 17.219 13.398 1 88.06 114 GLN B O 1
ATOM 2208 N N . HIS B 1 115 ? 4.523 16.516 11.367 1 86.62 115 HIS B N 1
ATOM 2209 C CA . HIS B 1 115 ? 4.418 17.875 10.875 1 86.62 115 HIS B CA 1
ATOM 2210 C C . HIS B 1 115 ? 3.184 18.578 11.43 1 86.62 115 HIS B C 1
ATOM 2212 O O . HIS B 1 115 ? 3.254 19.734 11.844 1 86.62 115 HIS B O 1
ATOM 2218 N N . VAL B 1 116 ? 2.098 17.938 11.383 1 86.94 116 VAL B N 1
ATOM 2219 C CA . VAL B 1 116 ? 0.851 18.5 11.898 1 86.94 116 VAL B CA 1
ATOM 2220 C C . VAL B 1 116 ? 1.011 18.828 13.383 1 86.94 116 VAL B C 1
ATOM 2222 O O . VAL B 1 116 ? 0.6 19.906 13.828 1 86.94 116 VAL B O 1
ATOM 2225 N N . GLU B 1 117 ? 1.641 18.016 14.047 1 86.38 117 GLU B N 1
ATOM 2226 C CA . GLU B 1 117 ? 1.865 18.25 15.469 1 86.38 117 GLU B CA 1
ATOM 2227 C C . GLU B 1 117 ? 2.75 19.484 15.695 1 86.38 117 GLU B C 1
ATOM 2229 O O . GLU B 1 117 ? 2.5 20.266 16.609 1 86.38 117 GLU B O 1
ATOM 2234 N N . ASN B 1 118 ? 3.637 19.594 14.883 1 88.38 118 ASN B N 1
ATOM 2235 C CA . ASN B 1 118 ? 4.516 20.766 14.969 1 88.38 118 ASN B CA 1
ATOM 2236 C C . ASN B 1 118 ? 3.771 22.047 14.625 1 88.38 118 ASN B C 1
ATOM 2238 O O . ASN B 1 118 ? 3.959 23.078 15.289 1 88.38 118 ASN B O 1
ATOM 2242 N N . LEU B 1 119 ? 3.012 21.953 13.711 1 85.56 119 LEU B N 1
ATOM 2243 C CA . LEU B 1 119 ? 2.201 23.109 13.32 1 85.56 119 LEU B CA 1
ATOM 2244 C C . LEU B 1 119 ? 1.248 23.5 14.445 1 85.56 119 LEU B C 1
ATOM 2246 O O . LEU B 1 119 ? 1.096 24.688 14.75 1 85.56 119 LEU B O 1
ATOM 2250 N N . LYS B 1 120 ? 0.726 22.562 15.008 1 85.25 120 LYS B N 1
ATOM 2251 C CA . LYS B 1 120 ? -0.189 22.812 16.125 1 85.25 120 LYS B CA 1
ATOM 2252 C C . LYS B 1 120 ? 0.536 23.469 17.281 1 85.25 120 LYS B C 1
ATOM 2254 O O . LYS B 1 120 ? 0.01 24.391 17.906 1 85.25 120 LYS B O 1
ATOM 2259 N N . ARG B 1 121 ? 1.677 23.062 17.609 1 88.62 121 ARG B N 1
ATOM 2260 C CA . ARG B 1 121 ? 2.471 23.625 18.688 1 88.62 121 ARG B CA 1
ATOM 2261 C C . ARG B 1 121 ? 2.816 25.078 18.422 1 88.62 121 ARG B C 1
ATOM 2263 O O . ARG B 1 121 ? 2.678 25.938 19.297 1 88.62 121 ARG B O 1
ATOM 2270 N N . HIS B 1 122 ? 3.172 25.219 17.281 1 84.94 122 HIS B N 1
ATOM 2271 C CA . HIS B 1 122 ? 3.494 26.578 16.875 1 84.94 122 HIS B CA 1
ATOM 2272 C C . HIS B 1 122 ? 2.27 27.484 16.953 1 84.94 122 HIS B C 1
ATOM 2274 O O . HIS B 1 122 ? 2.359 28.625 17.453 1 84.94 122 HIS B O 1
ATOM 2280 N N . HIS B 1 123 ? 1.194 27.047 16.5 1 87.25 123 HIS B N 1
ATOM 2281 C CA . HIS B 1 123 ? -0.05 27.812 16.547 1 87.25 123 HIS B CA 1
ATOM 2282 C C . HIS B 1 123 ? -0.464 28.109 17.969 1 87.25 123 HIS B C 1
ATOM 2284 O O . HIS B 1 123 ? -0.886 29.234 18.281 1 87.25 123 HIS B O 1
ATOM 2290 N N . MET B 1 124 ? -0.311 27.141 18.75 1 88.75 124 MET B N 1
ATOM 2291 C CA . MET B 1 124 ? -0.678 27.328 20.156 1 88.75 124 MET B CA 1
ATOM 2292 C C . MET B 1 124 ? 0.184 28.406 20.812 1 88.75 124 MET B C 1
ATOM 2294 O O . MET B 1 124 ? -0.314 29.203 21.594 1 88.75 124 MET B O 1
ATOM 2298 N N . ARG B 1 125 ? 1.375 28.469 20.484 1 87.38 125 ARG B N 1
ATOM 2299 C CA . ARG B 1 125 ? 2.285 29.484 21.016 1 87.38 125 ARG B CA 1
ATOM 2300 C C . ARG B 1 125 ? 1.889 30.875 20.531 1 87.38 125 ARG B C 1
ATOM 2302 O O . ARG B 1 125 ? 1.819 31.812 21.312 1 87.38 125 ARG B O 1
ATOM 2309 N N . GLU B 1 126 ? 1.614 30.969 19.328 1 86.25 126 GLU B N 1
ATOM 2310 C CA . GLU B 1 126 ? 1.204 32.25 18.766 1 86.25 126 GLU B CA 1
ATOM 2311 C C . GLU B 1 126 ? -0.144 32.688 19.312 1 86.25 126 GLU B C 1
ATOM 2313 O O . GLU B 1 126 ? -0.347 33.875 19.594 1 86.25 126 GLU B O 1
ATOM 2318 N N . HIS B 1 127 ? -0.961 31.766 19.469 1 87.94 127 HIS B N 1
ATOM 2319 C CA . HIS B 1 127 ? -2.277 32.062 20.016 1 87.94 127 HIS B CA 1
ATOM 2320 C C . HIS B 1 127 ? -2.176 32.531 21.453 1 87.94 127 HIS B C 1
ATOM 2322 O O . HIS B 1 127 ? -2.896 33.469 21.875 1 87.94 127 HIS B O 1
ATOM 2328 N N . ALA B 1 128 ? -1.34 31.984 22.188 1 91.19 128 ALA B N 1
ATOM 2329 C CA . ALA B 1 128 ? -1.122 32.406 23.578 1 91.19 128 ALA B CA 1
ATOM 2330 C C . ALA B 1 128 ? -0.563 33.812 23.641 1 91.19 128 ALA B C 1
ATOM 2332 O O . ALA B 1 128 ? -0.989 34.625 24.469 1 91.19 128 ALA B O 1
ATOM 2333 N N . GLU B 1 129 ? 0.32 34 22.781 1 87.12 129 GLU B N 1
ATOM 2334 C CA . GLU B 1 129 ? 0.887 35.344 22.703 1 87.12 129 GLU B CA 1
ATOM 2335 C C . GLU B 1 129 ? -0.172 36.375 22.312 1 87.12 129 GLU B C 1
ATOM 2337 O O . GLU B 1 129 ? -0.212 37.469 22.844 1 87.12 129 GLU B O 1
ATOM 2342 N N . LEU B 1 130 ? -1.033 35.969 21.406 1 88.25 130 LEU B N 1
ATOM 2343 C CA . LEU B 1 130 ? -2.121 36.844 20.953 1 88.25 130 LEU B CA 1
ATOM 2344 C C . LEU B 1 130 ? -3.1 37.125 22.078 1 88.25 130 LEU B C 1
ATOM 2346 O O . LEU B 1 130 ? -3.525 38.25 22.266 1 88.25 130 LEU B O 1
ATOM 2350 N N . GLU B 1 131 ? -3.396 36.156 22.812 1 90.5 131 GLU B N 1
ATOM 2351 C CA . GLU B 1 131 ? -4.316 36.312 23.922 1 90.5 131 GLU B CA 1
ATOM 2352 C C . GLU B 1 131 ? -3.717 37.219 25 1 90.5 131 GLU B C 1
ATOM 2354 O O . GLU B 1 131 ? -4.418 38.031 25.609 1 90.5 131 GLU B O 1
ATOM 2359 N N . GLU B 1 132 ? -2.475 37.062 25.234 1 88.38 132 GLU B N 1
ATOM 2360 C CA . GLU B 1 132 ? -1.783 37.906 26.188 1 88.38 132 GLU B CA 1
ATOM 2361 C C . GLU B 1 132 ? -1.787 39.375 25.734 1 88.38 132 GLU B C 1
ATOM 2363 O O . GLU B 1 132 ? -2.01 40.281 26.531 1 88.38 132 GLU B O 1
ATOM 2368 N N . MET B 1 133 ? -1.694 39.562 24.5 1 84.94 133 MET B N 1
ATOM 2369 C CA . MET B 1 133 ? -1.683 40.906 23.938 1 84.94 133 MET B CA 1
ATOM 2370 C C . MET B 1 133 ? -3.066 41.531 24.016 1 84.94 133 MET B C 1
ATOM 2372 O O . MET B 1 133 ? -3.191 42.719 24.344 1 84.94 133 MET B O 1
ATOM 2376 N N . LYS B 1 134 ? -4.055 40.688 23.766 1 87.44 134 LYS B N 1
ATOM 2377 C CA . LYS B 1 134 ? -5.426 41.156 23.875 1 87.44 134 LYS B CA 1
ATOM 2378 C C . LYS B 1 134 ? -5.73 41.594 25.312 1 87.44 134 LYS B C 1
ATOM 2380 O O . LYS B 1 134 ? -6.371 42.625 25.531 1 87.44 134 LYS B O 1
ATOM 2385 N N . ARG B 1 135 ? -5.25 40.906 26.266 1 90.75 135 ARG B N 1
ATOM 2386 C CA . ARG B 1 135 ? -5.449 41.219 27.672 1 90.75 135 ARG B CA 1
ATOM 2387 C C . ARG B 1 135 ? -4.758 42.531 28.047 1 90.75 135 ARG B C 1
ATOM 2389 O O . ARG B 1 135 ? -5.328 43.375 28.766 1 90.75 135 ARG B O 1
ATOM 2396 N N . LEU B 1 136 ? -3.609 42.812 27.562 1 84.62 136 LEU B N 1
ATOM 2397 C CA . LEU B 1 136 ? -2.836 44.031 27.828 1 84.62 136 LEU B CA 1
ATOM 2398 C C . LEU B 1 136 ? -3.529 45.25 27.266 1 84.62 136 LEU B C 1
ATOM 2400 O O . LEU B 1 136 ? -3.592 46.312 27.922 1 84.62 136 LEU B O 1
ATOM 2404 N N . ILE B 1 137 ? -4.18 45.125 26.078 1 85.44 137 ILE B N 1
ATOM 2405 C CA . ILE B 1 137 ? -4.863 46.219 25.422 1 85.44 137 ILE B CA 1
ATOM 2406 C C . ILE B 1 137 ? -6.141 46.562 26.188 1 85.44 137 ILE B C 1
ATOM 2408 O O . ILE B 1 137 ? -6.441 47.75 26.406 1 85.44 137 ILE B O 1
ATOM 2412 N N . GLN B 1 138 ? -6.777 45.531 26.562 1 87.38 138 GLN B N 1
ATOM 2413 C CA . GLN B 1 138 ? -8.008 45.719 27.312 1 87.38 138 GLN B CA 1
ATOM 2414 C C . GLN B 1 138 ? -7.73 46.406 28.656 1 87.38 138 GLN B C 1
ATOM 2416 O O . GLN B 1 138 ? -8.461 47.312 29.062 1 87.38 138 GLN B O 1
ATOM 2421 N N . GLN B 1 139 ? -6.621 46.062 29.375 1 86.19 139 GLN B N 1
ATOM 2422 C CA . GLN B 1 139 ? -6.238 46.656 30.656 1 86.19 139 GLN B CA 1
ATOM 2423 C C . GLN B 1 139 ? -5.805 48.094 30.5 1 86.19 139 GLN B C 1
ATOM 2425 O O . GLN B 1 139 ? -6.125 48.938 31.344 1 86.19 139 GLN B O 1
ATOM 2430 N N . ASN B 1 140 ? -5.16 48.406 29.422 1 80.94 140 ASN B N 1
ATOM 2431 C CA . ASN B 1 140 ? -4.715 49.781 29.172 1 80.94 140 ASN B CA 1
ATOM 2432 C C . ASN B 1 140 ? -5.891 50.719 28.906 1 80.94 140 ASN B C 1
ATOM 2434 O O . ASN B 1 140 ? -5.898 51.844 29.344 1 80.94 140 ASN B O 1
ATOM 2438 N N . SER B 1 141 ? -6.887 50.188 28.188 1 81.5 141 SER B N 1
ATOM 2439 C CA . SER B 1 141 ? -8.078 50.969 27.906 1 81.5 141 SER B CA 1
ATOM 2440 C C . SER B 1 141 ? -8.867 51.281 29.172 1 81.5 141 SER B C 1
ATOM 2442 O O . SER B 1 141 ? -9.352 52.375 29.359 1 81.5 141 SER B O 1
ATOM 2444 N N . ARG B 1 142 ? -8.922 50.438 30.188 1 86.75 142 ARG B N 1
ATOM 2445 C CA . ARG B 1 142 ? -9.617 50.625 31.453 1 86.75 142 ARG B CA 1
ATOM 2446 C C . ARG B 1 142 ? -8.891 51.656 32.344 1 86.75 142 ARG B C 1
ATOM 2448 O O . ARG B 1 142 ? -9.531 52.469 32.969 1 86.75 142 ARG B O 1
ATOM 2455 N N . ASN B 1 143 ? -7.59 51.562 32.281 1 81.44 143 ASN B N 1
ATOM 2456 C CA . ASN B 1 143 ? -6.785 52.469 33.062 1 81.44 143 ASN B CA 1
ATOM 2457 C C . ASN B 1 143 ? -6.914 53.906 32.562 1 81.44 143 ASN B C 1
ATOM 2459 O O . ASN B 1 143 ? -6.969 54.844 33.375 1 81.44 143 ASN B O 1
ATOM 2463 N N . ARG B 1 144 ? -7.059 54.188 31.297 1 81.06 144 ARG B N 1
ATOM 2464 C CA . ARG B 1 144 ? -7.219 55.5 30.703 1 81.06 144 ARG B CA 1
ATOM 2465 C C . ARG B 1 144 ? -8.586 56.094 31.062 1 81.06 144 ARG B C 1
ATOM 2467 O O . ARG B 1 144 ? -8.688 57.281 31.375 1 81.06 144 ARG B O 1
ATOM 2474 N N . GLN B 1 145 ? -9.508 55.281 31.047 1 79.56 145 GLN B N 1
ATOM 2475 C CA . GLN B 1 145 ? -10.852 55.719 31.391 1 79.56 145 GLN B CA 1
ATOM 2476 C C . GLN B 1 145 ? -10.945 56.125 32.844 1 79.56 145 GLN B C 1
ATOM 2478 O O . GLN B 1 145 ? -11.578 57.125 33.188 1 79.56 145 GLN B O 1
ATOM 2483 N N . LEU B 1 146 ? -10.266 55.438 33.688 1 84.19 146 LEU B N 1
ATOM 2484 C CA . LEU B 1 146 ? -10.25 55.719 35.125 1 84.19 146 LEU B CA 1
ATOM 2485 C C . LEU B 1 146 ? -9.461 57 35.375 1 84.19 146 LEU B C 1
ATOM 2487 O O . LEU B 1 146 ? -9.859 57.812 36.219 1 84.19 146 LEU B O 1
ATOM 2491 N N . ALA B 1 147 ? -8.461 57.312 34.719 1 80.12 147 ALA B N 1
ATOM 2492 C CA . ALA B 1 147 ? -7.648 58.5 34.906 1 80.12 147 ALA B CA 1
ATOM 2493 C C . ALA B 1 147 ? -8.398 59.75 34.438 1 80.12 147 ALA B C 1
ATOM 2495 O O . ALA B 1 147 ? -8.328 60.812 35.094 1 80.12 147 ALA B O 1
ATOM 2496 N N . GLU B 1 148 ? -9.18 59.625 33.469 1 75.38 148 GLU B N 1
ATOM 2497 C CA . GLU B 1 148 ? -9.953 60.75 32.938 1 75.38 148 GLU B CA 1
ATOM 2498 C C . GLU B 1 148 ? -11.117 61.094 33.844 1 75.38 148 GLU B C 1
ATOM 2500 O O . GLU B 1 148 ? -11.461 62.281 34 1 75.38 148 GLU B O 1
ATOM 2505 N N . THR B 1 149 ? -11.648 60.156 34.531 1 79.75 149 THR B N 1
ATOM 2506 C CA . THR B 1 149 ? -12.75 60.406 35.469 1 79.75 149 THR B CA 1
ATOM 2507 C C . THR B 1 149 ? -12.25 61.031 36.75 1 79.75 149 THR B C 1
ATOM 2509 O O . THR B 1 149 ? -12.914 61.906 37.312 1 79.75 149 THR B O 1
ATOM 2512 N N . GLN B 1 150 ? -11.109 60.781 37.25 1 75.81 150 GLN B N 1
ATOM 2513 C CA . GLN B 1 150 ? -10.531 61.344 38.438 1 75.81 150 GLN B CA 1
ATOM 2514 C C . GLN B 1 150 ? -10.078 62.781 38.219 1 75.81 150 GLN B C 1
ATOM 2516 O O . GLN B 1 150 ? -10.203 63.625 39.094 1 75.81 150 GLN B O 1
ATOM 2521 N N . ASP B 1 151 ? -9.68 63.156 37.125 1 65.06 151 ASP B N 1
ATOM 2522 C CA . ASP B 1 151 ? -9.312 64.5 36.781 1 65.06 151 ASP B CA 1
ATOM 2523 C C . ASP B 1 151 ? -10.547 65.438 36.688 1 65.06 151 ASP B C 1
ATOM 2525 O O . ASP B 1 151 ? -10.484 66.625 37.031 1 65.06 151 ASP B O 1
ATOM 2529 N N . ASP B 1 152 ? -11.625 65 36.375 1 63.31 152 ASP B N 1
ATOM 2530 C CA . ASP B 1 152 ? -12.859 65.812 36.281 1 63.31 152 ASP B CA 1
ATOM 2531 C C . ASP B 1 152 ? -13.508 65.938 37.656 1 63.31 152 ASP B C 1
ATOM 2533 O O . ASP B 1 152 ? -14.266 66.875 37.875 1 63.31 152 ASP B O 1
ATOM 2537 N N . ALA B 1 153 ? -13.297 65.25 38.625 1 64.56 153 ALA B N 1
ATOM 2538 C CA . ALA B 1 153 ? -13.93 65.312 39.938 1 64.56 153 ALA B CA 1
ATOM 2539 C C . ALA B 1 153 ? -13.156 66.25 40.875 1 64.56 153 ALA B C 1
ATOM 2541 O O . ALA B 1 153 ? -13.609 66.625 41.969 1 64.56 153 ALA B O 1
ATOM 2542 N N . GLU B 1 154 ? -12.008 66.625 40.656 1 55.06 154 GLU B N 1
ATOM 2543 C CA . GLU B 1 154 ? -11.422 67.625 41.531 1 55.06 154 GLU B CA 1
ATOM 2544 C C . GLU B 1 154 ? -12.008 69 41.25 1 55.06 154 GLU B C 1
ATOM 2546 O O . GLU B 1 154 ? -11.93 69.5 40.125 1 55.06 154 GLU B O 1
ATOM 2551 N N . PRO B 1 155 ? -12.977 69.5 42.031 1 53.97 155 PRO B N 1
ATOM 2552 C CA . PRO B 1 155 ? -13.438 70.875 41.938 1 53.97 155 PRO B CA 1
ATOM 2553 C C . PRO B 1 155 ? -12.289 71.875 41.781 1 53.97 155 PRO B C 1
ATOM 2555 O O . PRO B 1 155 ? -11.305 71.812 42.531 1 53.97 155 PRO B O 1
ATOM 2558 N N . ARG B 1 156 ? -11.992 72.312 40.594 1 51.53 156 ARG B N 1
ATOM 2559 C CA . ARG B 1 156 ? -11.125 73.5 40.531 1 51.53 156 ARG B CA 1
ATOM 2560 C C . ARG B 1 156 ? -11.422 74.438 41.688 1 51.53 156 ARG B C 1
ATOM 2562 O O . ARG B 1 156 ? -12.414 75.188 41.656 1 51.53 156 ARG B O 1
ATOM 2569 N N . LEU B 1 157 ? -11.258 74.25 42.875 1 47.06 157 LEU B N 1
ATOM 2570 C CA . LEU B 1 157 ? -11.219 75.375 43.781 1 47.06 157 LEU B CA 1
ATOM 2571 C C . LEU B 1 157 ? -10.305 76.5 43.219 1 47.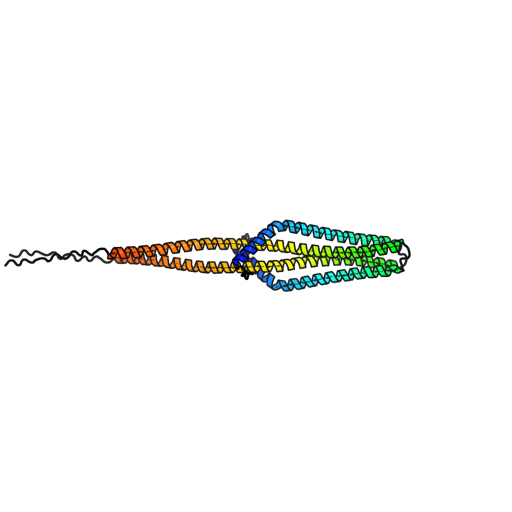06 157 LEU B C 1
ATOM 2573 O O . LEU B 1 157 ? -9.078 76.375 43.312 1 47.06 157 LEU B O 1
ATOM 2577 N N . ARG B 1 158 ? -10.633 76.875 42.094 1 48.53 158 ARG B N 1
ATOM 2578 C CA . ARG B 1 158 ? -10.047 78.188 41.688 1 48.53 158 ARG B CA 1
ATOM 2579 C C . ARG B 1 158 ? -10.102 79.188 42.844 1 48.53 158 ARG B C 1
ATOM 2581 O O . ARG B 1 158 ? -11.141 79.312 43.5 1 48.53 158 ARG B O 1
ATOM 2588 N N . PRO B 1 159 ? -9.055 79.5 43.5 1 49.66 159 PRO B N 1
ATOM 2589 C CA . PRO B 1 159 ? -9.125 80.562 44.469 1 49.66 159 PRO B CA 1
ATOM 2590 C C . PRO B 1 159 ? -9.875 81.812 43.938 1 49.66 159 PRO B C 1
ATOM 2592 O O . PRO B 1 159 ? -9.75 82.125 42.75 1 49.66 159 PRO B O 1
ATOM 2595 N N . HIS B 1 160 ? -11.102 82.062 44.25 1 46.12 160 HIS B N 1
ATOM 2596 C CA . HIS B 1 160 ? -11.789 83.312 44.062 1 46.12 160 HIS B CA 1
ATOM 2597 C C . HIS B 1 160 ? -10.875 84.5 44.375 1 46.12 160 HIS B C 1
ATOM 2599 O O . HIS B 1 160 ? -10.195 84.5 45.406 1 46.12 160 HIS B O 1
ATOM 2605 N N . PRO B 1 161 ? -10.352 85.25 43.344 1 45.75 161 PRO B N 1
ATOM 2606 C CA . PRO B 1 161 ? -9.594 86.438 43.688 1 45.75 161 PRO B CA 1
ATOM 2607 C C . PRO B 1 161 ? -10.281 87.25 44.781 1 45.75 161 PRO B C 1
ATOM 2609 O O . PRO B 1 161 ? -11.516 87.312 44.812 1 45.75 161 PRO B O 1
ATOM 2612 N N . LEU B 1 162 ? -9.773 87.312 45.938 1 46 162 LEU B N 1
ATOM 2613 C CA . LEU B 1 162 ? -10.156 88.25 46.969 1 46 162 LEU B CA 1
ATOM 2614 C C . LEU B 1 162 ? -10.406 89.625 46.375 1 46 162 LEU B C 1
ATOM 2616 O O . LEU B 1 162 ? -9.641 90.125 45.531 1 46 162 LEU B O 1
ATOM 2620 N N . MET B 1 163 ? -11.664 90.125 46.188 1 45.75 163 MET B N 1
ATOM 2621 C CA . MET B 1 163 ? -12.07 91.5 45.969 1 45.75 163 MET B CA 1
ATOM 2622 C C . MET B 1 163 ? -11.281 92.438 46.844 1 45.75 163 MET B C 1
ATOM 2624 O O . MET B 1 163 ? -11.227 92.25 48.062 1 45.75 163 MET B O 1
ATOM 2628 N N . ARG B 1 164 ? -10.219 93.062 46.438 1 47.25 164 ARG B N 1
ATOM 2629 C CA . ARG B 1 164 ? -9.555 94.25 47 1 47.25 164 ARG B CA 1
ATOM 2630 C C . ARG B 1 164 ? -10.547 95.375 47.281 1 47.25 164 ARG B C 1
ATOM 2632 O O . ARG B 1 164 ? -11.203 95.875 46.344 1 47.25 164 ARG B O 1
ATOM 2639 N N . THR B 1 165 ? -11.352 95.312 48.344 1 44.12 165 THR B N 1
ATOM 2640 C CA . THR B 1 165 ? -12.109 96.5 48.812 1 44.12 165 THR B CA 1
ATOM 2641 C C . THR B 1 165 ? -11.211 97.688 48.875 1 44.12 165 THR B C 1
ATOM 2643 O O . THR B 1 165 ? -10.203 97.688 49.594 1 44.12 165 THR B O 1
ATOM 2646 N N . PHE B 1 166 ? -11.039 98.438 47.812 1 44.28 166 PHE B N 1
ATOM 2647 C CA . PHE B 1 166 ? -10.469 99.812 47.75 1 44.28 166 PHE B CA 1
ATOM 2648 C C . PHE B 1 166 ? -11.203 100.75 48.688 1 44.28 166 PHE B C 1
ATOM 2650 O O . PHE B 1 166 ? -12.383 101.062 48.469 1 44.28 166 PHE B O 1
ATOM 2657 N N . GLN B 1 167 ? -10.961 100.75 50.031 1 37.38 167 GLN B N 1
ATOM 2658 C CA . GLN B 1 167 ? -11.383 101.812 50.938 1 37.38 167 GLN B CA 1
ATOM 2659 C C . GLN B 1 167 ? -10.867 103.188 50.5 1 37.38 167 GLN B C 1
ATOM 2661 O O . GLN B 1 167 ? -9.656 103.375 50.375 1 37.38 167 GLN B O 1
ATOM 2666 N N . GLN B 1 168 ? -11.594 103.875 49.625 1 34.78 168 GLN B N 1
ATOM 2667 C CA . GLN B 1 168 ? -11.453 105.25 49.312 1 34.78 168 GLN B CA 1
ATOM 2668 C C . GLN B 1 168 ? -11.5 106.125 50.562 1 34.78 168 GLN B C 1
ATOM 2670 O O . GLN B 1 168 ? -12.484 106.062 51.312 1 34.78 168 GLN B O 1
ATOM 2675 N N . VAL B 1 169 ? -10.391 106.312 51.281 1 38.47 169 VAL B N 1
ATOM 2676 C CA . VAL B 1 169 ? -10.242 107.375 52.312 1 38.47 169 VAL B CA 1
ATOM 2677 C C . VAL B 1 169 ? -10.531 108.688 51.688 1 38.47 169 VAL B C 1
ATOM 2679 O O . VAL B 1 169 ? -9.844 109.125 50.75 1 38.47 169 VAL B O 1
ATOM 2682 N N . THR B 1 170 ? -11.859 109.125 51.781 1 31.89 170 THR B N 1
ATOM 2683 C CA . THR B 1 170 ? -12.055 110.562 51.875 1 31.89 170 THR B CA 1
ATOM 2684 C C . THR B 1 170 ? -11.477 111.125 53.188 1 31.89 170 THR B C 1
ATOM 2686 O O . THR B 1 170 ? -11.523 110.438 54.219 1 31.89 170 THR B O 1
#

Sequence (340 aa):
CPTSCPPTPQAAFAHLALAFRCDTFTLQQRVQVEKRARDAAEENIQEELGQCRAALERLGPSCTDAGCREMLEQLQRSLTVLAAAIERATSAAEKLGAVHQEARMSRAAEVMVQHVENLKRHHMREHAELEEMKRLIQQNSRNRQLAETQDDAEPRLRPHPLMRTFQQVTCPTSCPPTPQAAFAHLALAFRCDTFTLQQRVQVEKRARDAAEENIQEELGQCRAALERLGPSCTDAGCREMLEQLQRSLTVLAAAIERATSAAEKLGAVHQEARMSRAAEVMVQHVENLKRHHMREHAELEEMKRLIQQNSRNRQLAETQDDAEPRLRPHPLMRTFQQVT

Radius of gyration: 45.1 Å; Cα contacts (8 Å, |Δi|>4): 213; chains: 2; bounding box: 60×164×83 Å

pLDDT: mean 83.02, std 17.31, range [26.44, 98.62]

InterPro domains:
  IPR008677 MRVI1 [PF05781] (11-156)
  IPR008677 MRVI1 [PTHR15352] (10-164)

Solvent-accessible surface area (backbone atoms only — not comparable to full-atom values): 18347 Å² total; per-residue (Å²): 128,84,76,76,65,76,64,50,56,64,54,44,35,51,52,49,51,52,50,51,53,57,47,57,72,47,39,65,59,50,45,51,53,32,47,50,50,26,50,51,28,49,50,49,42,53,52,47,52,48,50,46,53,52,55,55,58,66,46,49,85,75,37,78,51,70,69,50,45,52,50,52,52,49,48,53,50,48,51,54,53,41,55,53,35,49,53,50,23,28,52,29,22,17,51,34,20,20,48,53,35,44,56,58,48,47,57,56,50,51,47,44,51,53,34,50,52,49,50,49,52,52,43,51,52,50,49,51,53,37,51,52,50,52,51,52,52,54,52,51,55,53,52,52,54,53,54,56,54,57,64,66,64,56,71,76,75,60,77,69,77,75,77,80,75,76,73,80,73,136,128,85,77,77,65,76,62,51,56,63,54,45,34,52,50,49,52,51,50,50,53,56,48,56,72,47,40,65,60,51,45,52,53,33,48,50,50,24,50,51,29,49,50,51,41,53,51,43,52,50,51,47,53,53,54,55,58,67,45,46,84,75,37,77,50,71,69,49,45,51,50,53,52,51,47,53,50,48,51,55,52,39,55,52,36,49,54,50,23,29,52,29,23,18,50,33,20,19,46,54,35,42,56,58,49,47,56,56,49,51,48,44,51,52,34,50,52,49,50,49,52,52,44,52,52,53,49,51,52,37,51,53,50,53,52,52,53,56,52,52,53,54,53,52,56,52,54,57,54,57,64,68,64,56,72,78,75,63,78,70,77,75,80,78,79,78,79,78,82,126

Secondary structure (DSSP, 8-state):
--------HHHHHHHHHHHHHHHHHHHHHHHHHHHHHHHHHHHHHHHHHHHHHHHHHHHGGG--SHHHHHHHHHHHHHHHHHHHHHHHHHHHHHHHHHHHHHHHHHHHHHHHHHHHHHHHHHHHHHHHHHHHHHHHHHHHHHHHHHHHHHHHHS----------------/--------HHHHHHHHHHHHHHHHHHHHHHHHHHHHHHHHHHHHHHHHHHHHHHHHHHHGGG--SHHHHHHHHHHHHHHHHHHHHHHHHHHHHHHHHHHHHHHHHHHHHHHHHHHHHHHHHHHHHHHHHHHHHHHHHHHHHHHHHHHHHHHHHS----------------